Protein AF-A0A7S0EWG6-F1 (afdb_monomer_lite)

InterPro domains:
  IPR001623 DnaJ domain [PF00226] (14-75)
  IPR001623 DnaJ domain [PR00625] (34-49)
  IPR001623 DnaJ domain [PR00625] (50-70)
  IPR001623 DnaJ domain [PS50076] (13-78)
  IPR001623 DnaJ domain [SM00271] (12-70)
  IPR001623 DnaJ domain [cd06257] (13-67)
  IPR036869 Chaperone J-domain superfamily [G3DSA:1.10.287.110] (3-91)
  IPR036869 Chaperone J-domain superfamily [SSF46565] (8-81)
  IPR051100 DnaJ subfamily B/C chaperone co-factors [PTHR43908] (5-260)

Organism: NCBI:txid33657

Structure (mmCIF, N/CA/C/O backbone):
data_AF-A0A7S0EWG6-F1
#
_entry.id   AF-A0A7S0EWG6-F1
#
loop_
_atom_site.group_PDB
_atom_site.id
_atom_site.type_symbol
_atom_site.label_atom_id
_atom_site.label_alt_id
_atom_site.label_comp_id
_atom_site.label_asym_id
_atom_site.label_entity_id
_atom_site.label_seq_id
_atom_site.pdbx_PDB_ins_code
_atom_site.Cartn_x
_atom_site.Cartn_y
_atom_site.Cartn_z
_atom_site.occupancy
_atom_site.B_iso_or_equiv
_atom_site.auth_seq_id
_atom_site.auth_comp_id
_atom_site.auth_asym_id
_atom_site.auth_atom_id
_atom_site.pdbx_PDB_model_num
ATOM 1 N N . MET A 1 1 ? -27.414 -14.381 14.877 1.00 55.50 1 MET A N 1
ATOM 2 C CA . MET A 1 1 ? -26.584 -14.393 13.639 1.00 55.50 1 MET A CA 1
ATOM 3 C C . MET A 1 1 ? -27.269 -13.602 12.529 1.00 55.50 1 MET A C 1
ATOM 5 O O . MET A 1 1 ? -26.661 -12.651 12.055 1.00 55.50 1 MET A O 1
ATOM 9 N N . GLY A 1 2 ? -28.538 -13.881 12.191 1.00 65.06 2 GLY A N 1
ATOM 10 C CA . GLY A 1 2 ? -29.316 -13.073 11.227 1.00 65.06 2 GLY A CA 1
ATOM 11 C C . GLY A 1 2 ? -29.453 -11.571 11.558 1.00 65.06 2 GLY A C 1
ATOM 12 O O . GLY A 1 2 ? -29.790 -10.763 10.696 1.00 65.06 2 GLY A O 1
ATOM 13 N N . ASP A 1 3 ? -29.135 -11.149 12.781 1.00 77.69 3 ASP A N 1
ATOM 14 C CA . ASP A 1 3 ? -29.100 -9.739 13.206 1.00 77.69 3 ASP A CA 1
ATOM 15 C C . ASP A 1 3 ? -28.059 -8.918 12.426 1.00 77.69 3 ASP A C 1
ATOM 17 O O . ASP A 1 3 ? -28.269 -7.741 12.127 1.00 77.69 3 ASP A O 1
ATOM 21 N N . GLU A 1 4 ? -26.947 -9.549 12.035 1.00 81.19 4 GLU A N 1
ATOM 22 C CA . GLU A 1 4 ? -25.878 -8.897 11.276 1.00 81.19 4 GLU A CA 1
ATOM 23 C C . GLU A 1 4 ? -26.255 -8.743 9.789 1.00 81.19 4 GLU A C 1
ATOM 25 O O . GLU A 1 4 ? -25.968 -7.705 9.190 1.00 81.19 4 GLU A O 1
ATOM 30 N N . VAL A 1 5 ? -27.015 -9.701 9.232 1.00 83.44 5 VAL A N 1
ATOM 31 C CA . VAL A 1 5 ? -27.664 -9.595 7.907 1.00 83.44 5 VAL A CA 1
ATOM 32 C C . VAL A 1 5 ? -28.599 -8.380 7.883 1.00 83.44 5 VAL A C 1
ATOM 34 O O . VAL A 1 5 ? -28.475 -7.512 7.015 1.00 83.44 5 VAL A O 1
ATOM 37 N N . LYS A 1 6 ? -29.479 -8.259 8.888 1.00 84.75 6 LYS A N 1
ATOM 38 C CA . LYS A 1 6 ? -30.420 -7.134 9.030 1.00 84.75 6 LYS A CA 1
ATOM 39 C C . LYS A 1 6 ? -29.698 -5.791 9.165 1.00 84.75 6 LYS A C 1
ATOM 41 O O . LYS A 1 6 ? -30.075 -4.833 8.485 1.00 84.75 6 LYS A O 1
ATOM 46 N N . ARG A 1 7 ? -28.622 -5.714 9.964 1.00 87.12 7 ARG A N 1
ATOM 47 C CA . ARG A 1 7 ? -27.792 -4.497 10.086 1.00 87.12 7 ARG A CA 1
ATOM 48 C C . ARG A 1 7 ? -27.245 -4.060 8.726 1.00 87.12 7 ARG A C 1
ATOM 50 O O . ARG A 1 7 ? -27.435 -2.910 8.337 1.00 87.12 7 ARG A O 1
ATOM 57 N N . VAL A 1 8 ? -26.637 -4.973 7.971 1.00 87.06 8 VAL A N 1
ATOM 58 C CA . VAL A 1 8 ? -26.083 -4.682 6.637 1.00 87.06 8 VAL A CA 1
ATOM 59 C C . VAL A 1 8 ? -27.166 -4.278 5.629 1.00 87.06 8 VAL A C 1
ATOM 61 O O . VAL A 1 8 ? -26.953 -3.355 4.835 1.00 87.06 8 VAL A O 1
ATOM 64 N N . MET A 1 9 ? -28.347 -4.900 5.668 1.00 85.31 9 MET A N 1
ATOM 65 C CA . MET A 1 9 ? -29.469 -4.508 4.807 1.00 85.31 9 MET A CA 1
ATOM 66 C C . MET A 1 9 ? -29.981 -3.098 5.141 1.00 85.31 9 MET A C 1
ATOM 68 O O . MET A 1 9 ? -30.107 -2.283 4.226 1.00 85.31 9 MET A O 1
ATOM 72 N N . SER A 1 10 ? -30.144 -2.773 6.429 1.00 86.62 10 SER A N 1
ATOM 73 C CA . SER A 1 10 ? -30.585 -1.452 6.918 1.00 86.62 10 SER A CA 1
ATOM 74 C C . SER A 1 10 ? -29.570 -0.308 6.744 1.00 86.62 10 SER A C 1
ATOM 76 O O . SER A 1 10 ? -29.961 0.858 6.756 1.00 86.62 10 SER A O 1
ATOM 78 N N . ALA A 1 11 ? -28.280 -0.612 6.557 1.00 85.81 11 ALA A N 1
ATOM 79 C CA . ALA A 1 11 ? -27.218 0.389 6.434 1.00 85.81 11 ALA A CA 1
ATOM 80 C C . ALA A 1 11 ? -27.437 1.349 5.245 1.00 85.81 11 ALA A C 1
ATOM 82 O O . ALA A 1 11 ? -27.603 0.906 4.100 1.00 85.81 11 ALA A O 1
ATOM 83 N N . ALA A 1 12 ? -27.405 2.658 5.519 1.00 83.19 12 ALA A N 1
ATOM 84 C CA . ALA A 1 12 ? -27.692 3.716 4.548 1.00 83.19 12 ALA A CA 1
ATOM 85 C C . ALA A 1 12 ? -26.490 4.067 3.655 1.00 83.19 12 ALA A C 1
ATOM 87 O O . ALA A 1 12 ? -26.676 4.420 2.489 1.00 83.19 12 ALA A O 1
ATOM 88 N N . THR A 1 13 ? -25.264 3.955 4.176 1.00 87.88 13 THR A N 1
ATOM 89 C CA . THR A 1 13 ? -24.022 4.168 3.421 1.00 87.88 13 THR A CA 1
ATOM 90 C C . THR A 1 13 ? -23.117 2.935 3.443 1.00 87.88 13 THR A C 1
ATOM 92 O O . THR A 1 13 ? -23.222 2.069 4.311 1.00 87.88 13 THR A O 1
ATOM 95 N N . PHE A 1 14 ? -22.178 2.865 2.497 1.00 88.88 14 PHE A N 1
ATOM 96 C CA . PHE A 1 14 ? -21.140 1.831 2.468 1.00 88.88 14 PHE A CA 1
ATOM 97 C C . PHE A 1 14 ? -20.183 1.918 3.665 1.00 88.88 14 PHE A C 1
ATOM 99 O O . PHE A 1 14 ? -19.599 0.908 4.041 1.00 88.88 14 PHE A O 1
ATOM 106 N N . TYR A 1 15 ? -20.059 3.088 4.299 1.00 88.00 15 TYR A N 1
ATOM 107 C CA . TYR A 1 15 ? -19.290 3.256 5.532 1.00 88.00 15 TYR A CA 1
ATOM 108 C C . TYR A 1 15 ? -20.004 2.610 6.733 1.00 88.00 15 TYR A C 1
ATOM 110 O O . TYR A 1 15 ? -19.367 1.886 7.499 1.00 88.00 15 TYR A O 1
ATOM 118 N N . ASP A 1 16 ? -21.332 2.764 6.833 1.00 87.88 16 ASP A N 1
ATOM 119 C CA . ASP A 1 16 ? -22.143 2.179 7.916 1.00 87.88 16 ASP A CA 1
ATOM 120 C C . ASP A 1 16 ? -22.134 0.640 7.901 1.00 87.88 16 ASP A C 1
ATOM 122 O O . ASP A 1 16 ? -22.174 0.011 8.957 1.00 87.88 16 ASP A O 1
ATOM 126 N N . ILE A 1 17 ? -22.038 0.018 6.715 1.00 89.25 17 ILE A N 1
ATOM 127 C CA . ILE A 1 17 ? -21.925 -1.447 6.559 1.00 89.25 17 ILE A CA 1
ATOM 128 C C . ILE A 1 17 ? -20.721 -1.993 7.342 1.00 89.25 17 ILE A C 1
ATOM 130 O O . ILE A 1 17 ? -20.845 -2.996 8.049 1.00 89.25 17 ILE A O 1
ATOM 134 N N . PHE A 1 18 ? -19.578 -1.307 7.242 1.00 88.00 18 PHE A N 1
ATOM 135 C CA . PHE A 1 18 ? -18.333 -1.648 7.936 1.00 88.00 18 PHE A CA 1
ATOM 136 C C . PHE A 1 18 ? -18.220 -1.010 9.334 1.00 88.00 18 PHE A C 1
ATOM 138 O O . PHE A 1 18 ? -17.193 -1.162 9.987 1.00 88.00 18 PHE A O 1
ATOM 145 N N . GLY A 1 19 ? -19.245 -0.286 9.804 1.00 84.44 19 GLY A N 1
ATOM 146 C CA . GLY A 1 19 ? -19.227 0.413 11.095 1.00 84.44 19 GLY A CA 1
ATOM 147 C C . GLY A 1 19 ? -18.264 1.608 11.162 1.00 84.44 19 GLY A C 1
ATOM 148 O O . GLY A 1 19 ? -17.878 2.024 12.254 1.00 84.44 19 GLY A O 1
ATOM 149 N N . LEU A 1 20 ? -17.855 2.157 10.015 1.00 85.44 20 LEU A N 1
ATOM 150 C CA . LEU A 1 20 ? -16.870 3.235 9.926 1.00 85.44 20 LEU A CA 1
ATOM 151 C C . LEU A 1 20 ? -17.536 4.612 9.880 1.00 85.44 20 LEU A C 1
ATOM 153 O O . LEU A 1 20 ? -18.558 4.810 9.227 1.00 85.44 20 LEU A O 1
ATOM 157 N N . LYS A 1 21 ? -16.914 5.603 10.526 1.00 80.56 21 LYS A N 1
ATOM 158 C CA . LYS A 1 21 ? -17.363 7.000 10.453 1.00 80.56 21 LYS A CA 1
ATOM 159 C C . LYS A 1 21 ? -16.921 7.637 9.138 1.00 80.56 21 LYS A C 1
ATOM 161 O O . LYS A 1 21 ? -15.775 7.480 8.716 1.00 80.56 21 LYS A O 1
ATOM 166 N N . PHE A 1 22 ? -17.802 8.432 8.532 1.00 72.94 22 PHE A N 1
ATOM 167 C CA . PHE A 1 22 ? -17.475 9.219 7.343 1.00 72.94 22 PHE A CA 1
ATOM 168 C C . PHE A 1 22 ? -16.246 10.112 7.605 1.00 72.94 22 PHE A C 1
ATOM 170 O O . PHE A 1 22 ? -16.224 10.891 8.557 1.00 72.94 22 PHE A O 1
ATOM 177 N N . GLY A 1 23 ? -15.206 9.966 6.779 1.00 68.81 23 GLY A N 1
ATOM 178 C CA . GLY A 1 23 ? -13.909 10.637 6.944 1.00 68.81 23 GLY A CA 1
ATOM 179 C C . GLY A 1 23 ? -12.827 9.818 7.668 1.00 68.81 23 GLY A C 1
ATOM 180 O O . GLY A 1 23 ? -11.649 10.068 7.434 1.00 68.81 23 GLY A O 1
ATOM 181 N N . GLN A 1 24 ? -13.183 8.797 8.456 1.00 71.00 24 GLN A N 1
ATOM 182 C CA . GLN A 1 24 ? -12.235 7.841 9.056 1.00 71.00 24 GLN A CA 1
ATOM 183 C C . GLN A 1 24 ? -12.055 6.610 8.153 1.00 71.00 24 GLN A C 1
ATOM 185 O O . GLN A 1 24 ? -12.317 5.477 8.549 1.00 71.00 24 GLN A O 1
ATOM 190 N N . PHE A 1 25 ? -11.641 6.844 6.906 1.00 79.12 25 PHE A N 1
ATOM 191 C CA . PHE A 1 25 ? -11.322 5.767 5.971 1.00 79.12 25 PHE A CA 1
ATOM 192 C C . PHE A 1 25 ? -9.859 5.337 6.108 1.00 79.12 25 PHE A C 1
ATOM 194 O O . PHE A 1 25 ? -8.954 6.143 5.891 1.00 79.12 25 PHE A O 1
ATOM 201 N N . ASP A 1 26 ? -9.654 4.045 6.349 1.00 82.94 26 ASP A N 1
ATOM 202 C CA . ASP A 1 26 ? -8.396 3.339 6.122 1.00 82.94 26 ASP A CA 1
ATOM 203 C C . ASP A 1 26 ? -8.709 2.055 5.337 1.00 82.94 26 ASP A C 1
ATOM 205 O O . ASP A 1 26 ? -9.571 1.260 5.726 1.00 82.94 26 ASP A O 1
ATOM 209 N N . GLU A 1 27 ? -8.021 1.862 4.214 1.00 83.81 27 GLU A N 1
ATOM 210 C CA . GLU A 1 27 ? -8.192 0.711 3.328 1.00 83.81 27 GLU A CA 1
ATOM 211 C C . GLU A 1 27 ? -7.871 -0.613 4.042 1.00 83.81 27 GLU A C 1
ATOM 213 O O . GLU A 1 27 ? -8.523 -1.630 3.796 1.00 83.81 27 GLU A O 1
ATOM 218 N N . ILE A 1 28 ? -6.905 -0.600 4.968 1.00 84.44 28 ILE A N 1
ATOM 219 C CA . ILE A 1 28 ? -6.505 -1.776 5.749 1.00 84.44 28 ILE A CA 1
ATOM 220 C C . ILE A 1 28 ? -7.649 -2.198 6.678 1.00 84.44 28 ILE A C 1
ATOM 222 O O . ILE A 1 28 ? -7.978 -3.384 6.760 1.00 84.44 28 ILE A O 1
ATOM 226 N N . ILE A 1 29 ? -8.303 -1.228 7.327 1.00 86.06 29 ILE A N 1
ATOM 227 C CA . ILE A 1 29 ? -9.434 -1.476 8.229 1.00 86.06 29 ILE A CA 1
ATOM 228 C C . ILE A 1 29 ? -10.643 -1.988 7.436 1.00 86.06 29 ILE A C 1
ATOM 230 O O . ILE A 1 29 ? -11.220 -3.008 7.810 1.00 86.06 29 ILE A O 1
ATOM 234 N N . VAL A 1 30 ? -10.976 -1.364 6.298 1.00 88.12 30 VAL A N 1
ATOM 235 C CA . VAL A 1 30 ? -12.072 -1.822 5.419 1.00 88.12 30 VAL A CA 1
ATOM 236 C C . VAL A 1 30 ? -11.850 -3.266 4.956 1.00 88.12 30 VAL A C 1
ATOM 238 O O . VAL A 1 30 ? -12.774 -4.077 5.012 1.00 88.12 30 VAL A O 1
ATOM 241 N N . ARG A 1 31 ? -10.623 -3.633 4.562 1.00 87.94 31 ARG A N 1
ATOM 242 C CA . ARG A 1 31 ? -10.280 -5.018 4.193 1.00 87.94 31 ARG A CA 1
ATOM 243 C C . ARG A 1 31 ? -10.372 -5.983 5.385 1.00 87.94 31 ARG A C 1
ATOM 245 O O . ARG A 1 31 ? -10.851 -7.104 5.206 1.00 87.94 31 ARG A O 1
ATOM 252 N N . LYS A 1 32 ? -9.954 -5.578 6.595 1.00 88.56 32 LYS A N 1
ATOM 253 C CA . LYS A 1 32 ? -10.060 -6.409 7.814 1.00 88.56 32 LYS A CA 1
ATOM 254 C C . LYS A 1 32 ? -11.526 -6.663 8.195 1.00 88.56 32 LYS A C 1
ATOM 256 O O . LYS A 1 32 ? -11.890 -7.817 8.417 1.00 88.56 32 LYS A O 1
ATOM 261 N N . GLU A 1 33 ? -12.375 -5.636 8.182 1.00 89.06 33 GLU A N 1
ATOM 262 C CA . GLU A 1 33 ? -13.809 -5.780 8.480 1.00 89.06 33 GLU A CA 1
ATOM 263 C C . GLU A 1 33 ? -14.576 -6.525 7.381 1.00 89.06 33 GLU A C 1
ATOM 265 O O . GLU A 1 33 ? -15.432 -7.355 7.692 1.00 89.06 33 GLU A O 1
ATOM 270 N N . TYR A 1 34 ? -14.220 -6.341 6.104 1.00 90.44 34 TYR A N 1
ATOM 271 C CA . TYR A 1 34 ? -14.769 -7.156 5.018 1.00 90.44 34 TYR A CA 1
ATOM 272 C C . TYR A 1 34 ? -14.524 -8.652 5.239 1.00 90.44 34 TYR A C 1
ATOM 274 O O . TYR A 1 34 ? -15.459 -9.435 5.108 1.00 90.44 34 TYR A O 1
ATOM 282 N N . ARG A 1 35 ? -13.304 -9.064 5.621 1.00 89.12 35 ARG A N 1
ATOM 283 C CA . ARG A 1 35 ? -12.997 -10.484 5.886 1.00 89.12 35 ARG A CA 1
ATOM 284 C C . ARG A 1 35 ? -13.874 -11.058 7.006 1.00 89.12 35 ARG A C 1
ATOM 286 O O . ARG A 1 35 ? -14.446 -12.133 6.835 1.00 89.12 35 ARG A O 1
ATOM 293 N N . LYS A 1 36 ? -14.059 -10.315 8.104 1.00 89.12 36 LYS A N 1
ATOM 294 C CA . LYS A 1 36 ? -14.955 -10.705 9.208 1.00 89.12 36 LYS A CA 1
ATOM 295 C C . LYS A 1 36 ? -16.409 -10.847 8.743 1.00 89.12 36 LYS A C 1
ATOM 297 O O . LYS A 1 36 ? -17.038 -11.869 9.012 1.00 89.12 36 LYS A O 1
ATOM 302 N N . LEU A 1 37 ? -16.937 -9.852 8.028 1.00 88.62 37 LEU A N 1
ATOM 303 C CA . LEU A 1 37 ? -18.316 -9.867 7.525 1.00 88.62 37 LEU A CA 1
ATOM 304 C C . LEU A 1 37 ? -18.539 -10.957 6.470 1.00 88.62 37 LEU A C 1
ATOM 306 O O . LEU A 1 37 ? -19.573 -11.612 6.501 1.00 88.62 37 LEU A O 1
ATOM 310 N N . ALA A 1 38 ? -17.575 -11.207 5.583 1.00 88.19 38 ALA A N 1
ATOM 311 C CA . ALA A 1 38 ? -17.666 -12.242 4.554 1.00 88.19 38 ALA A CA 1
ATOM 312 C C . ALA A 1 38 ? -17.781 -13.652 5.156 1.00 88.19 38 ALA A C 1
ATOM 314 O O . ALA A 1 38 ? -18.599 -14.441 4.693 1.00 88.19 38 ALA A O 1
ATOM 315 N N . ILE A 1 39 ? -17.026 -13.951 6.222 1.00 87.44 39 ILE A N 1
ATOM 316 C CA . ILE A 1 39 ? -17.135 -15.224 6.956 1.00 87.44 39 ILE A CA 1
ATOM 317 C C . ILE A 1 39 ? -18.502 -15.336 7.649 1.00 87.44 39 ILE A C 1
ATOM 319 O O . ILE A 1 39 ? -19.125 -16.397 7.615 1.00 87.44 39 ILE A O 1
ATOM 323 N N . ARG A 1 40 ? -18.983 -14.243 8.259 1.00 84.69 40 ARG A N 1
ATOM 324 C CA . ARG A 1 40 ? -20.261 -14.212 8.993 1.00 84.69 40 ARG A CA 1
ATOM 325 C C . ARG A 1 40 ? -21.501 -14.211 8.105 1.00 84.69 40 ARG A C 1
ATOM 327 O O . ARG A 1 40 ? -22.528 -14.692 8.555 1.00 84.69 40 ARG A O 1
ATOM 334 N N . LEU A 1 41 ? -21.419 -13.694 6.880 1.00 86.69 41 LEU A N 1
ATOM 335 C CA . LEU A 1 41 ? -22.529 -13.585 5.921 1.00 86.69 41 LEU A CA 1
ATOM 336 C C . LEU A 1 41 ? -22.440 -14.623 4.790 1.00 86.69 41 LEU A C 1
ATOM 338 O O . LEU A 1 41 ? -23.174 -14.526 3.809 1.00 86.69 41 LEU A O 1
ATOM 342 N N . HIS A 1 42 ? -21.535 -15.599 4.899 1.00 84.06 42 HIS A N 1
ATOM 343 C CA . HIS A 1 42 ? -21.341 -16.606 3.862 1.00 84.06 42 HIS A CA 1
ATOM 344 C C . HIS A 1 42 ? -22.637 -17.419 3.644 1.00 84.06 42 HIS A C 1
ATOM 346 O O . HIS A 1 42 ? -23.199 -17.908 4.633 1.00 84.06 42 HIS A O 1
ATOM 352 N N . PRO A 1 43 ? -23.108 -17.603 2.393 1.00 83.38 43 PRO A N 1
ATOM 353 C CA . PRO A 1 43 ? -24.401 -18.240 2.109 1.00 83.38 43 PRO A CA 1
ATOM 354 C C . PRO A 1 43 ? -24.449 -19.731 2.478 1.00 83.38 43 PRO A C 1
ATOM 356 O O . PRO A 1 43 ? -25.523 -20.266 2.706 1.00 83.38 43 PRO A O 1
ATOM 359 N N . ASP A 1 44 ? -23.294 -20.391 2.594 1.00 83.50 44 ASP A N 1
ATOM 360 C CA . ASP A 1 44 ? -23.178 -21.779 3.078 1.00 83.50 44 ASP A CA 1
ATOM 361 C C . ASP A 1 44 ? -23.436 -21.911 4.595 1.00 83.50 44 ASP A C 1
ATOM 363 O O . ASP A 1 44 ? -23.883 -22.946 5.076 1.00 83.50 44 ASP A O 1
ATOM 367 N N . LYS A 1 45 ? -23.158 -20.849 5.368 1.00 79.12 45 LYS A N 1
ATOM 368 C CA . LYS A 1 45 ? -23.248 -20.857 6.841 1.00 79.12 45 LYS A CA 1
ATOM 369 C C . LYS A 1 45 ? -24.504 -20.177 7.388 1.00 79.12 45 LYS A C 1
ATOM 371 O O . LYS A 1 45 ? -24.771 -20.282 8.581 1.00 79.12 45 LYS A O 1
ATOM 376 N N . ASN A 1 46 ? -25.261 -19.478 6.541 1.00 78.38 46 ASN A N 1
ATOM 377 C CA . ASN A 1 46 ? -26.475 -18.764 6.928 1.00 78.38 46 ASN A CA 1
ATOM 378 C C . ASN A 1 46 ? -27.641 -19.188 6.041 1.00 78.38 46 ASN A C 1
ATOM 380 O O . ASN A 1 46 ? -27.680 -18.845 4.864 1.00 78.38 46 ASN A O 1
ATOM 384 N N . SER A 1 47 ? -28.639 -19.833 6.638 1.00 75.75 47 SER A N 1
ATOM 385 C CA . SER A 1 47 ? -29.878 -20.230 5.957 1.00 75.75 47 SER A CA 1
ATOM 386 C C . SER A 1 47 ? -30.852 -19.065 5.695 1.00 75.75 47 SER A C 1
ATOM 388 O O . SER A 1 47 ? -31.968 -19.295 5.235 1.00 75.75 47 SER A O 1
ATOM 390 N N . ASP A 1 48 ? -30.466 -17.822 6.007 1.00 79.38 48 ASP A N 1
ATOM 391 C CA . ASP A 1 48 ? -31.283 -16.626 5.777 1.00 79.38 48 ASP A CA 1
ATOM 392 C C . ASP A 1 48 ? -31.324 -16.269 4.274 1.00 79.38 48 ASP A C 1
ATOM 394 O O . ASP A 1 48 ? -30.273 -16.020 3.676 1.00 79.38 48 ASP A O 1
ATOM 398 N N . PRO A 1 49 ? -32.510 -16.119 3.648 1.00 79.94 49 PRO A N 1
ATOM 399 C CA . PRO A 1 49 ? -32.627 -15.795 2.220 1.00 79.94 49 PRO A CA 1
ATOM 400 C C . PRO A 1 49 ? -32.107 -14.389 1.864 1.00 79.94 49 PRO A C 1
ATOM 402 O O . PRO A 1 49 ? -31.899 -14.072 0.691 1.00 79.94 49 PRO A O 1
ATOM 405 N N . GLU A 1 50 ? -31.884 -13.531 2.863 1.00 83.19 50 GLU A N 1
ATOM 406 C CA . GLU A 1 50 ? -31.265 -12.214 2.691 1.00 83.19 50 GLU A CA 1
ATOM 407 C C . GLU A 1 50 ? -29.733 -12.235 2.806 1.00 83.19 50 GLU A C 1
ATOM 409 O O . GLU A 1 50 ? -29.096 -11.267 2.388 1.00 83.19 50 GLU A O 1
ATOM 414 N N . ALA A 1 51 ? -29.115 -13.326 3.284 1.00 85.00 51 ALA A N 1
ATOM 415 C CA . ALA A 1 51 ? -27.659 -13.420 3.433 1.00 85.00 51 ALA A CA 1
ATOM 416 C C . ALA A 1 51 ? -26.934 -13.202 2.092 1.00 85.00 51 ALA A C 1
ATOM 418 O O . ALA A 1 51 ? -25.987 -12.421 2.021 1.00 85.00 51 ALA A O 1
ATOM 419 N N . THR A 1 52 ? -27.449 -13.777 1.000 1.00 86.19 52 THR A N 1
ATOM 420 C CA . THR A 1 52 ? -26.928 -13.571 -0.364 1.00 86.19 52 THR A CA 1
ATOM 421 C C . TH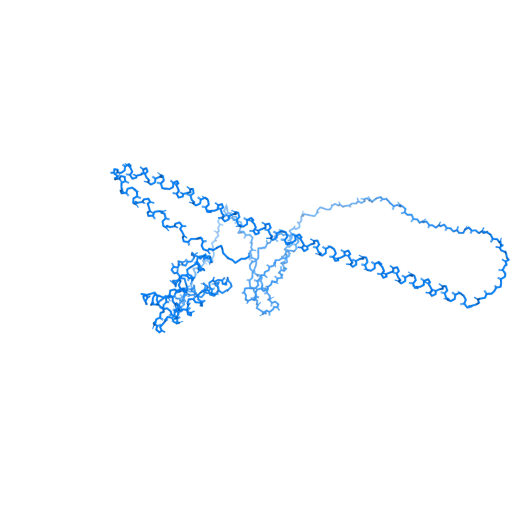R A 1 52 ? -26.970 -12.099 -0.794 1.00 86.19 52 THR A C 1
ATOM 423 O O . THR A 1 52 ? -26.009 -11.598 -1.378 1.00 86.19 52 THR A O 1
ATOM 426 N N . LYS A 1 53 ? -28.055 -11.376 -0.475 1.00 87.69 53 LYS A N 1
ATOM 427 C CA . LYS A 1 53 ? -28.206 -9.944 -0.800 1.00 87.69 53 LYS A CA 1
ATOM 428 C C . LYS A 1 53 ? -27.286 -9.076 0.060 1.00 87.69 53 LYS A C 1
ATOM 430 O O . LYS A 1 53 ? -26.673 -8.137 -0.445 1.00 87.69 53 LYS A O 1
ATOM 435 N N . ALA A 1 54 ? -27.156 -9.401 1.346 1.00 88.69 54 ALA A N 1
ATOM 436 C CA . ALA A 1 54 ? -26.225 -8.734 2.250 1.00 88.69 54 ALA A CA 1
ATOM 437 C C . ALA A 1 54 ? -24.771 -8.927 1.799 1.00 88.69 54 ALA A C 1
ATOM 439 O O . ALA A 1 54 ? -24.031 -7.950 1.712 1.00 88.69 54 ALA A O 1
ATOM 440 N N . PHE A 1 55 ? -24.384 -10.150 1.426 1.00 89.88 55 PHE A N 1
ATOM 441 C CA . PHE A 1 55 ? -23.053 -10.460 0.905 1.00 89.88 55 PHE A CA 1
ATOM 442 C C . PHE A 1 55 ? -22.735 -9.680 -0.382 1.00 89.88 55 PHE A C 1
ATOM 444 O O . PHE A 1 55 ? -21.668 -9.074 -0.481 1.00 89.88 55 PHE A O 1
ATOM 451 N N . GLN A 1 56 ? -23.681 -9.601 -1.328 1.00 89.81 56 GLN A N 1
ATOM 452 C CA . GLN A 1 56 ? -23.546 -8.768 -2.533 1.00 89.81 56 GLN A CA 1
ATOM 453 C C . GLN A 1 56 ? -23.327 -7.285 -2.181 1.00 89.81 56 GLN A C 1
ATOM 455 O O . GLN A 1 56 ? -22.347 -6.691 -2.632 1.00 89.81 56 GLN A O 1
ATOM 460 N N . LYS A 1 57 ? -24.160 -6.711 -1.299 1.00 90.50 57 LYS A N 1
ATOM 461 C CA . LYS A 1 57 ? -24.045 -5.308 -0.851 1.00 90.50 57 LYS A CA 1
ATOM 462 C C . LYS A 1 57 ? -22.703 -5.020 -0.152 1.00 90.50 57 LYS A C 1
ATOM 464 O O . LYS A 1 57 ? -22.134 -3.946 -0.334 1.00 90.50 57 LYS A O 1
ATOM 469 N N . VAL A 1 58 ? -22.165 -5.975 0.614 1.00 91.88 58 VAL A N 1
ATOM 470 C CA . VAL A 1 58 ? -20.833 -5.883 1.251 1.00 91.88 58 VAL A CA 1
ATOM 471 C C . VAL A 1 58 ? -19.705 -5.940 0.211 1.00 91.88 58 VAL A C 1
ATOM 473 O O . VAL A 1 58 ? -18.736 -5.186 0.319 1.00 91.88 58 VAL A O 1
ATOM 476 N N . GLY A 1 59 ? -19.838 -6.773 -0.826 1.00 90.88 59 GLY A N 1
ATOM 477 C CA . GLY A 1 59 ? -18.900 -6.835 -1.953 1.00 90.88 59 GLY A CA 1
ATOM 478 C C . GLY A 1 59 ? -18.857 -5.544 -2.779 1.00 90.88 59 GLY A C 1
ATOM 479 O O . GLY A 1 59 ? -17.775 -5.029 -3.065 1.00 90.88 59 GLY A O 1
ATOM 480 N N . GLU A 1 60 ? -20.018 -4.972 -3.106 1.00 90.50 60 GLU A N 1
ATOM 481 C CA . GLU A 1 60 ? -20.134 -3.678 -3.800 1.00 90.50 60 GLU A CA 1
ATOM 482 C C . GLU A 1 60 ? -19.526 -2.528 -2.985 1.00 90.50 60 GLU A C 1
ATOM 484 O O . GLU A 1 60 ? -18.793 -1.688 -3.524 1.00 90.50 60 GLU A O 1
ATOM 489 N N . ALA A 1 61 ? -19.777 -2.522 -1.671 1.00 91.25 61 ALA A N 1
ATOM 490 C CA . ALA A 1 61 ? -19.199 -1.562 -0.741 1.00 91.25 61 ALA A CA 1
ATOM 491 C C . ALA A 1 61 ? -17.664 -1.657 -0.723 1.00 91.25 61 ALA A C 1
ATOM 493 O O . ALA A 1 61 ? -16.991 -0.639 -0.895 1.00 91.25 61 ALA A O 1
ATOM 494 N N . LEU A 1 62 ? -17.095 -2.867 -0.613 1.00 92.25 62 LEU A N 1
ATOM 495 C CA . LEU A 1 62 ? -15.644 -3.072 -0.699 1.00 92.25 62 LEU A CA 1
ATOM 496 C C . LEU A 1 62 ? -15.089 -2.566 -2.037 1.00 92.25 62 LEU A C 1
ATOM 498 O O . LEU A 1 62 ? -14.107 -1.820 -2.050 1.00 92.25 62 LEU A O 1
ATOM 502 N N . GLN A 1 63 ? -15.701 -2.949 -3.161 1.00 90.69 63 GLN A N 1
ATOM 503 C CA . GLN A 1 63 ? -15.200 -2.598 -4.493 1.00 90.69 63 GLN A CA 1
ATOM 504 C C . GLN A 1 63 ? -15.240 -1.082 -4.749 1.00 90.69 63 GLN A C 1
ATOM 506 O O . GLN A 1 63 ? -14.393 -0.555 -5.471 1.00 90.69 63 GLN A O 1
ATOM 511 N N . THR A 1 64 ? -16.214 -0.383 -4.163 1.00 90.00 64 THR A N 1
ATOM 512 C CA . THR A 1 64 ? -16.356 1.076 -4.264 1.00 90.00 64 THR A CA 1
ATOM 513 C C . THR A 1 64 ? -15.377 1.812 -3.356 1.00 90.00 64 THR A C 1
ATOM 515 O O . THR A 1 64 ? -14.810 2.818 -3.772 1.00 90.00 64 THR A O 1
ATOM 518 N N . LEU A 1 65 ? -15.162 1.317 -2.134 1.00 88.00 65 LEU A N 1
ATOM 519 C CA . LEU A 1 65 ? -14.298 1.959 -1.142 1.00 88.00 65 LEU A CA 1
ATOM 520 C C . LEU A 1 65 ? -12.799 1.685 -1.367 1.00 88.00 65 LEU A C 1
ATOM 522 O O . LEU A 1 65 ? -11.980 2.543 -1.047 1.00 88.00 65 LEU A O 1
ATOM 526 N N . THR A 1 66 ? -12.436 0.529 -1.934 1.00 88.06 66 THR A N 1
ATOM 527 C CA . THR A 1 66 ? -11.032 0.153 -2.220 1.00 88.06 66 THR A CA 1
ATOM 528 C C . THR A 1 66 ? -10.467 0.885 -3.443 1.00 88.06 66 THR A C 1
ATOM 530 O O . THR A 1 66 ? -9.278 1.183 -3.494 1.00 88.06 66 THR A O 1
ATOM 533 N N . ASP A 1 67 ? -11.297 1.192 -4.444 1.00 88.06 67 ASP A N 1
ATOM 534 C CA . ASP A 1 67 ? -10.879 1.951 -5.627 1.00 88.06 67 ASP A CA 1
ATOM 535 C C . ASP A 1 67 ? -10.958 3.463 -5.325 1.00 88.06 67 ASP A C 1
ATOM 537 O O . ASP A 1 67 ? -12.062 3.990 -5.143 1.00 88.06 67 ASP A O 1
ATOM 541 N N . PRO A 1 68 ? -9.831 4.205 -5.303 1.00 84.62 68 PRO A N 1
ATOM 542 C CA . PRO A 1 68 ? -9.843 5.623 -4.947 1.00 84.62 68 PRO A CA 1
ATOM 543 C C . PRO A 1 68 ? -10.652 6.472 -5.940 1.00 84.62 68 PRO A C 1
ATOM 545 O O . PRO A 1 68 ? -11.262 7.467 -5.550 1.00 84.62 68 PRO A O 1
ATOM 548 N N . GLY A 1 69 ? -10.714 6.078 -7.216 1.00 87.06 69 GLY A N 1
ATOM 549 C CA . GLY A 1 69 ? -11.481 6.773 -8.246 1.00 87.06 69 GLY A CA 1
ATOM 550 C C . GLY A 1 69 ? -12.989 6.528 -8.154 1.00 87.06 69 GLY A C 1
ATOM 551 O O . GLY A 1 69 ? -13.765 7.407 -8.540 1.00 87.06 69 GLY A O 1
ATOM 552 N N . LYS A 1 70 ? -13.421 5.370 -7.636 1.00 87.75 70 LYS A N 1
ATOM 553 C CA . LYS A 1 70 ? -14.833 5.102 -7.306 1.00 87.75 70 LYS A CA 1
ATOM 554 C C . LYS A 1 70 ? -15.233 5.764 -5.994 1.00 87.75 70 LYS A C 1
ATOM 556 O O . LYS A 1 70 ? -16.260 6.442 -5.964 1.00 87.75 70 LYS A O 1
ATOM 561 N N . ARG A 1 71 ? -14.398 5.656 -4.956 1.00 88.00 71 ARG A N 1
ATOM 562 C CA . ARG A 1 71 ? -14.632 6.276 -3.648 1.00 88.00 71 ARG A CA 1
ATOM 563 C C . ARG A 1 71 ? -14.865 7.782 -3.765 1.00 88.00 71 ARG A C 1
ATOM 565 O O . ARG A 1 71 ? -15.847 8.272 -3.227 1.00 88.00 71 ARG A O 1
ATOM 572 N N . ILE A 1 72 ? -14.044 8.509 -4.531 1.00 86.44 72 ILE A N 1
ATOM 573 C CA . ILE A 1 72 ? -14.234 9.959 -4.737 1.00 86.44 72 ILE A CA 1
ATOM 574 C C . ILE A 1 72 ? -15.611 10.271 -5.344 1.00 86.44 72 ILE A C 1
ATOM 576 O O . ILE A 1 72 ? -16.273 11.207 -4.902 1.00 86.44 72 ILE A O 1
ATOM 580 N N . ARG A 1 73 ? -16.082 9.484 -6.323 1.00 86.88 73 ARG A N 1
ATOM 581 C CA . ARG A 1 73 ? -17.419 9.677 -6.919 1.00 86.88 73 ARG A CA 1
ATOM 582 C C . ARG A 1 73 ? -18.529 9.391 -5.911 1.00 86.88 73 ARG A C 1
ATOM 584 O O . ARG A 1 73 ? -19.490 10.149 -5.853 1.00 86.88 73 ARG A O 1
ATOM 591 N N . TYR A 1 74 ? -18.372 8.337 -5.113 1.00 87.06 74 TYR A N 1
ATOM 592 C CA . TYR A 1 74 ? -19.315 7.962 -4.062 1.00 87.06 74 TYR A CA 1
ATOM 593 C C . TYR A 1 74 ? -19.398 9.024 -2.952 1.00 87.06 74 TYR A C 1
ATOM 595 O O . TYR A 1 74 ? -20.489 9.463 -2.597 1.00 87.06 74 TYR A O 1
ATOM 603 N N . ASP A 1 75 ? -18.255 9.529 -2.484 1.00 87.31 75 ASP A N 1
ATOM 604 C CA . ASP A 1 75 ? -18.172 10.612 -1.498 1.00 87.31 75 ASP A CA 1
ATOM 605 C C . ASP A 1 75 ? -18.775 11.922 -2.050 1.00 87.31 75 ASP A C 1
ATOM 607 O O . ASP A 1 75 ? -19.459 12.651 -1.329 1.00 87.31 75 ASP A O 1
ATOM 611 N N . MET A 1 76 ? -18.589 12.211 -3.346 1.00 85.19 76 MET A N 1
ATOM 612 C CA . MET A 1 76 ? -19.264 13.324 -4.027 1.00 85.19 76 MET A CA 1
ATOM 613 C C . MET A 1 76 ? -20.782 13.122 -4.126 1.00 85.19 76 MET A C 1
ATOM 615 O O . MET A 1 76 ? -21.521 14.088 -3.961 1.00 85.19 76 MET A O 1
ATOM 619 N N . GLU A 1 77 ? -21.257 11.905 -4.394 1.00 85.06 77 GLU A N 1
ATOM 620 C CA . GLU A 1 77 ? -22.683 11.564 -4.472 1.00 85.06 77 GLU A CA 1
ATOM 621 C C . GLU A 1 77 ? -23.378 11.706 -3.114 1.00 85.06 77 GLU A C 1
ATOM 623 O O . GLU A 1 77 ? -24.415 12.362 -3.029 1.00 85.06 77 GLU A O 1
ATOM 628 N N . LEU A 1 78 ? -22.766 11.185 -2.044 1.00 83.00 78 LEU A N 1
ATOM 629 C CA . LEU A 1 78 ? -23.236 11.342 -0.663 1.00 83.00 78 LEU A CA 1
ATOM 630 C C . LEU A 1 78 ? -23.329 12.813 -0.232 1.00 83.00 78 LEU A C 1
ATOM 632 O O . LEU A 1 78 ? -24.191 13.172 0.569 1.00 83.00 78 LEU A O 1
ATOM 636 N N . ARG A 1 79 ? -22.443 13.666 -0.759 1.00 79.19 79 ARG A N 1
ATOM 637 C CA . ARG A 1 79 ? -22.363 15.091 -0.412 1.00 79.19 79 ARG A CA 1
ATOM 638 C C . ARG A 1 79 ? -23.286 15.986 -1.250 1.00 79.19 79 ARG A C 1
ATOM 640 O O . ARG A 1 79 ? -23.449 17.156 -0.905 1.00 79.19 79 ARG A O 1
ATOM 647 N N . LYS A 1 80 ? -23.917 15.473 -2.316 1.00 77.69 80 LYS A N 1
ATOM 648 C CA . LYS A 1 80 ? -25.004 16.188 -3.009 1.00 77.69 80 LYS A CA 1
ATOM 649 C C . LYS A 1 80 ? -26.209 16.246 -2.062 1.00 77.69 80 LYS A C 1
ATOM 651 O O . LYS A 1 80 ? -26.749 15.191 -1.723 1.00 77.69 80 LYS A O 1
ATOM 656 N N . PRO A 1 81 ? -26.678 17.431 -1.635 1.00 63.81 81 PRO A N 1
ATOM 657 C CA . PRO A 1 81 ? -27.879 17.494 -0.821 1.00 63.81 81 PRO A CA 1
ATOM 658 C C . PRO A 1 81 ? -29.063 16.963 -1.637 1.00 63.81 81 PRO A C 1
ATOM 660 O O . PRO A 1 81 ? -29.310 17.412 -2.757 1.00 63.81 81 PRO A O 1
ATOM 663 N N . LYS A 1 82 ? -29.830 16.025 -1.067 1.00 59.59 82 LYS A N 1
ATOM 664 C CA . LYS A 1 82 ? -31.132 15.592 -1.607 1.00 59.59 82 LYS A CA 1
ATOM 665 C C . LYS A 1 82 ? -32.182 16.686 -1.357 1.00 59.59 82 LYS A C 1
ATOM 667 O O . LYS A 1 82 ? -33.166 16.465 -0.656 1.00 59.59 82 LYS A O 1
ATOM 672 N N . SER A 1 83 ? -31.936 17.893 -1.861 1.00 50.59 83 SER A N 1
ATOM 673 C CA . SER A 1 83 ? -32.734 19.082 -1.573 1.00 50.59 83 SER A CA 1
ATOM 674 C C . SER A 1 83 ? -33.500 19.574 -2.794 1.00 50.59 83 SER A C 1
ATOM 676 O O . SER A 1 83 ? -32.960 19.707 -3.891 1.00 50.59 83 SER A O 1
ATOM 678 N N . LYS A 1 84 ? -34.763 19.920 -2.532 1.00 53.38 84 LYS A N 1
ATOM 679 C CA . LYS A 1 84 ? -35.618 20.771 -3.366 1.00 53.38 84 LYS A CA 1
ATOM 680 C C . LYS A 1 84 ? -34.896 22.087 -3.709 1.00 53.38 84 LYS A C 1
ATOM 682 O O . LYS A 1 84 ? -33.898 22.422 -3.073 1.00 53.38 84 LYS A O 1
ATOM 687 N N . ALA A 1 85 ? -35.409 22.797 -4.716 1.00 52.19 85 ALA A N 1
ATOM 688 C CA . ALA A 1 85 ? -34.799 23.995 -5.300 1.00 52.19 85 ALA A CA 1
ATOM 689 C C . ALA A 1 85 ? -34.193 24.961 -4.256 1.00 52.19 85 ALA A C 1
ATOM 691 O O . ALA A 1 85 ? -34.809 25.174 -3.206 1.00 52.19 85 ALA A O 1
ATOM 692 N N . PRO A 1 86 ? -33.016 25.561 -4.534 1.00 60.88 86 PRO A N 1
ATOM 693 C CA . PRO A 1 86 ? -32.424 26.542 -3.634 1.00 60.88 86 PRO A CA 1
ATOM 694 C C . PRO A 1 86 ? -33.401 27.709 -3.420 1.00 60.88 86 PRO A C 1
ATOM 696 O O . PRO A 1 86 ? -34.081 28.106 -4.373 1.00 60.88 86 PRO A O 1
ATOM 699 N N . PRO A 1 87 ? -33.488 28.272 -2.200 1.00 63.41 87 PRO A N 1
ATOM 700 C CA . PRO A 1 87 ? -34.328 29.438 -1.961 1.00 63.41 87 PRO A CA 1
ATOM 701 C C . PRO A 1 87 ? -33.885 30.591 -2.878 1.00 63.41 87 PRO A C 1
ATOM 703 O O . PRO A 1 87 ? -32.681 30.770 -3.091 1.00 63.41 87 PRO A O 1
ATOM 706 N N . PRO A 1 88 ? -34.826 31.370 -3.443 1.00 64.06 88 PRO A N 1
ATOM 707 C CA . PRO A 1 88 ? -34.483 32.463 -4.339 1.00 64.06 88 PRO A CA 1
ATOM 708 C C . PRO A 1 88 ? -33.633 33.500 -3.600 1.00 64.06 88 PRO A C 1
ATOM 710 O O . PRO A 1 88 ? -34.001 33.978 -2.527 1.00 64.06 88 PRO A O 1
ATOM 713 N N . MET A 1 89 ? -32.490 33.852 -4.187 1.00 58.59 89 MET A N 1
ATOM 714 C CA . MET A 1 89 ? -31.601 34.877 -3.642 1.00 58.59 89 MET A CA 1
ATOM 715 C C . MET A 1 89 ? -32.317 36.242 -3.558 1.00 58.59 89 MET A C 1
ATOM 717 O O . MET A 1 89 ? -33.022 36.611 -4.505 1.00 58.59 89 MET A O 1
ATOM 721 N N . PRO A 1 90 ? -32.136 37.025 -2.476 1.00 59.94 90 PRO A N 1
ATOM 722 C CA . PRO A 1 90 ? -32.674 38.380 -2.404 1.00 59.94 90 PRO A CA 1
ATOM 723 C C . PRO A 1 90 ? -32.025 39.246 -3.492 1.00 59.94 90 PRO A C 1
ATOM 725 O O . PRO A 1 90 ? -30.804 39.339 -3.594 1.00 59.94 90 PRO A O 1
ATOM 728 N N . ARG A 1 91 ? -32.848 39.869 -4.342 1.00 59.94 91 ARG A N 1
ATOM 729 C CA . ARG A 1 91 ? -32.426 40.407 -5.651 1.00 59.94 91 ARG A CA 1
ATOM 730 C C . ARG A 1 91 ? -31.697 41.762 -5.606 1.00 59.94 91 ARG A C 1
ATOM 732 O O . ARG A 1 91 ? -31.606 42.424 -6.636 1.00 59.94 91 ARG A O 1
ATOM 739 N N . GLN A 1 92 ? -31.226 42.200 -4.439 1.00 57.84 92 GLN A N 1
ATOM 740 C CA . GLN A 1 92 ? -30.719 43.559 -4.234 1.00 57.84 92 GLN A CA 1
ATOM 741 C C . GLN A 1 92 ? -29.621 43.628 -3.162 1.00 57.84 92 GLN A C 1
ATOM 743 O O . GLN A 1 92 ? -29.892 43.585 -1.964 1.00 57.84 92 GLN A O 1
ATOM 748 N N . TRP A 1 93 ? -28.373 43.798 -3.607 1.00 41.94 93 TRP A N 1
ATOM 749 C CA . TRP A 1 93 ? -27.358 44.479 -2.799 1.00 41.94 93 TRP A CA 1
ATOM 750 C C . TRP A 1 93 ? -27.648 45.991 -2.821 1.00 41.94 93 TRP A C 1
ATOM 752 O O . TRP A 1 93 ? -28.076 46.493 -3.865 1.00 41.94 93 TRP A O 1
ATOM 762 N N . PRO A 1 94 ? -27.417 46.740 -1.725 1.00 49.75 94 PRO A N 1
ATOM 763 C CA . PRO A 1 94 ? -27.602 48.188 -1.731 1.00 49.75 94 PRO A CA 1
ATOM 764 C C . PRO A 1 94 ? -26.624 48.839 -2.713 1.00 49.75 94 PRO A C 1
ATOM 766 O O . PRO A 1 94 ? -25.408 48.707 -2.564 1.00 49.75 94 PRO A O 1
ATOM 769 N N . GLN A 1 95 ? -27.145 49.547 -3.714 1.00 62.84 95 GLN A N 1
ATOM 770 C CA . GLN A 1 95 ? -26.311 50.382 -4.574 1.00 62.84 95 GLN A CA 1
ATOM 771 C C . GLN A 1 95 ? -25.919 51.644 -3.799 1.00 62.84 95 GLN A C 1
ATOM 773 O O . GLN A 1 95 ? -26.775 52.295 -3.200 1.00 62.84 95 GLN A O 1
ATOM 778 N N . GLN A 1 96 ? -24.627 51.975 -3.789 1.00 57.75 96 GLN A N 1
ATOM 779 C CA . GLN A 1 96 ? -24.143 53.205 -3.160 1.00 57.75 96 GLN A CA 1
ATOM 780 C C . GLN A 1 96 ? -24.671 54.428 -3.934 1.00 57.75 96 GLN A C 1
ATOM 782 O O . GLN A 1 96 ? -24.745 54.370 -5.165 1.00 57.75 96 GLN A O 1
ATOM 787 N N . PRO A 1 97 ? -25.035 55.532 -3.257 1.00 56.19 97 PRO A N 1
ATOM 788 C CA . PRO A 1 97 ? -25.493 56.738 -3.937 1.00 56.19 97 PRO A CA 1
ATOM 789 C C . PRO A 1 97 ? -24.344 57.398 -4.723 1.00 56.19 97 PRO A C 1
ATOM 791 O O . PRO A 1 97 ? -23.205 57.419 -4.248 1.00 56.19 97 PRO A O 1
ATOM 794 N N . PRO A 1 98 ? -24.613 57.969 -5.911 1.00 51.03 98 PRO A N 1
ATOM 795 C CA . PRO A 1 98 ? -23.601 58.676 -6.681 1.00 51.03 98 PRO A CA 1
ATOM 796 C C . PRO A 1 98 ? -23.377 60.081 -6.106 1.00 51.03 98 PRO A C 1
ATOM 798 O O . PRO A 1 98 ? -24.289 60.903 -6.097 1.00 51.03 98 PRO A O 1
ATOM 801 N N . GLY A 1 99 ? -22.145 60.372 -5.679 1.00 57.19 99 GLY A N 1
ATOM 802 C CA . GLY A 1 99 ? -21.721 61.717 -5.270 1.00 57.19 99 GLY A CA 1
ATOM 803 C C . GLY A 1 99 ? -21.360 61.838 -3.790 1.00 57.19 99 GLY A C 1
ATOM 804 O O . GLY A 1 99 ? -22.153 62.304 -2.981 1.00 57.19 99 GLY A O 1
ATOM 805 N N . GLY A 1 100 ? -20.118 61.483 -3.457 1.00 40.03 100 GLY A N 1
ATOM 806 C CA . GLY A 1 100 ? -19.504 61.763 -2.160 1.00 40.03 100 GLY A CA 1
ATOM 807 C C . GLY A 1 100 ? -17.996 61.912 -2.330 1.00 40.03 100 GLY A C 1
ATOM 808 O O . GLY A 1 100 ? -17.309 60.949 -2.661 1.00 40.03 100 GLY A O 1
ATOM 809 N N . TYR A 1 101 ? -17.483 63.127 -2.150 1.00 53.47 101 TYR A N 1
ATOM 810 C CA . TYR A 1 101 ? -16.050 63.416 -2.187 1.00 53.47 101 TYR A CA 1
ATOM 811 C C . TYR A 1 101 ? -15.401 62.938 -0.879 1.00 53.47 101 TYR A C 1
ATOM 813 O O . TYR A 1 101 ? -15.833 63.308 0.212 1.00 53.47 101 TYR A O 1
ATOM 821 N N . ALA A 1 102 ? -14.359 62.112 -0.974 1.00 51.19 102 ALA A N 1
ATOM 822 C CA . ALA A 1 102 ? -13.574 61.696 0.187 1.00 51.19 102 ALA A CA 1
ATOM 823 C C . ALA A 1 102 ? -12.435 62.703 0.455 1.00 51.19 102 ALA A C 1
ATOM 825 O O . ALA A 1 102 ? -11.815 63.176 -0.502 1.00 51.19 102 ALA A O 1
ATOM 826 N N . PRO A 1 103 ? -12.129 63.042 1.723 1.00 49.22 103 PRO A N 1
ATOM 827 C CA . PRO A 1 103 ? -11.033 63.950 2.050 1.00 49.22 103 PRO A CA 1
ATOM 828 C C . PRO A 1 103 ? -9.656 63.317 1.754 1.00 49.22 103 PRO A C 1
ATOM 830 O O . PRO A 1 103 ? -9.487 62.103 1.905 1.00 49.22 103 PRO A O 1
ATOM 833 N N . PRO A 1 104 ? -8.644 64.115 1.363 1.00 50.34 104 PRO A N 1
ATOM 834 C CA . PRO A 1 104 ? -7.313 63.605 1.056 1.00 50.34 104 PRO A CA 1
ATOM 835 C C . PRO A 1 104 ? -6.568 63.231 2.345 1.00 50.34 104 PRO A C 1
ATOM 837 O O . PRO A 1 104 ? -6.372 64.072 3.218 1.00 50.34 104 PRO A O 1
ATOM 840 N N . GLY A 1 105 ? -6.121 61.977 2.461 1.00 51.69 105 GLY A N 1
ATOM 841 C CA . GLY A 1 105 ? -5.267 61.554 3.581 1.00 51.69 105 GLY A CA 1
ATOM 842 C C . GLY A 1 105 ? -5.281 60.062 3.912 1.00 51.69 105 GLY A C 1
ATOM 843 O O . GLY A 1 105 ? -4.327 59.578 4.511 1.00 51.69 105 GLY A O 1
ATOM 844 N N . PHE A 1 106 ? -6.307 59.313 3.495 1.00 51.72 106 PHE A N 1
ATOM 845 C CA . PHE A 1 106 ? -6.384 57.867 3.732 1.00 51.72 106 PHE A CA 1
ATOM 846 C C . PHE A 1 106 ? -6.467 57.100 2.409 1.00 51.72 106 PHE A C 1
ATOM 848 O O . PHE A 1 106 ? -7.539 56.703 1.957 1.00 51.72 106 PHE A O 1
ATOM 855 N N . MET A 1 107 ? -5.314 56.904 1.765 1.00 53.75 107 MET A N 1
ATOM 856 C CA . MET A 1 107 ? -5.193 55.912 0.696 1.00 53.75 107 MET A CA 1
ATOM 857 C C . MET A 1 107 ? -5.097 54.529 1.358 1.00 53.75 107 MET A C 1
ATOM 859 O O . MET A 1 107 ? -4.083 54.260 2.006 1.00 53.75 107 MET A O 1
ATOM 863 N N . PRO A 1 108 ? -6.100 53.637 1.232 1.00 57.78 108 PRO A N 1
ATOM 864 C CA . PRO A 1 108 ? -5.864 52.232 1.538 1.00 57.78 108 PRO A CA 1
ATOM 865 C C . PRO A 1 108 ? -4.761 51.704 0.602 1.00 57.78 108 PRO A C 1
ATOM 867 O O . PRO A 1 108 ? -4.625 52.209 -0.520 1.00 57.78 108 PRO A O 1
ATOM 870 N N . PRO A 1 109 ? -3.974 50.694 1.015 1.00 53.62 109 PRO A N 1
ATOM 871 C CA . PRO A 1 109 ? -3.042 50.047 0.100 1.00 53.62 109 PRO A CA 1
ATOM 872 C C . PRO A 1 109 ? -3.812 49.546 -1.134 1.00 53.62 109 PRO A C 1
ATOM 874 O O . PRO A 1 109 ? -4.963 49.112 -0.992 1.00 53.62 109 PRO A O 1
ATOM 877 N N . PRO A 1 110 ? -3.220 49.604 -2.342 1.00 54.44 110 PRO A N 1
ATOM 878 C CA . PRO A 1 110 ? -3.897 49.131 -3.542 1.00 54.44 110 PRO A CA 1
ATOM 879 C C . PRO A 1 110 ? -4.321 47.667 -3.348 1.00 54.44 110 PRO A C 1
ATOM 881 O O . PRO A 1 110 ? -3.567 46.895 -2.742 1.00 54.44 110 PRO A O 1
ATOM 884 N N . PRO A 1 111 ? -5.507 47.261 -3.842 1.00 50.69 111 PRO A N 1
ATOM 885 C CA . PRO A 1 111 ? -5.933 45.873 -3.741 1.00 50.69 111 PRO A CA 1
ATOM 886 C C . PRO A 1 111 ? -4.866 44.967 -4.377 1.00 50.69 111 PRO A C 1
ATOM 888 O O . PRO A 1 111 ? -4.315 45.328 -5.424 1.00 50.69 111 PRO A O 1
ATOM 891 N N . PRO A 1 112 ? -4.545 43.810 -3.768 1.00 51.09 112 PRO A N 1
ATOM 892 C CA . PRO A 1 112 ? -3.508 42.929 -4.288 1.00 51.09 112 PRO A CA 1
ATOM 893 C C . PRO A 1 112 ? -3.839 42.525 -5.728 1.00 51.09 112 PRO A C 1
ATOM 895 O O . PRO A 1 112 ? -4.956 42.089 -5.994 1.00 51.09 112 PRO A O 1
ATOM 898 N N . ALA A 1 113 ? -2.853 42.722 -6.614 1.00 53.03 113 ALA A N 1
ATOM 899 C CA . ALA A 1 113 ? -2.809 42.420 -8.050 1.00 53.03 113 ALA A CA 1
ATOM 900 C C . ALA A 1 113 ? -4.149 42.024 -8.696 1.00 53.03 113 ALA A C 1
ATOM 902 O O . ALA A 1 113 ? -4.624 40.901 -8.519 1.00 53.03 113 ALA A O 1
ATOM 903 N N . THR A 1 114 ? -4.708 42.921 -9.518 1.00 53.12 114 THR A N 1
ATOM 904 C CA . THR A 1 114 ? -5.951 42.688 -10.268 1.00 53.12 114 THR A CA 1
ATOM 905 C C . THR A 1 114 ? -5.908 41.342 -10.994 1.00 53.12 114 THR A C 1
ATOM 907 O O . THR A 1 114 ? -5.199 41.164 -11.985 1.00 53.12 114 THR A O 1
ATOM 910 N N . SER A 1 115 ? -6.655 40.366 -10.478 1.00 60.66 115 SER A N 1
ATOM 911 C CA . SER A 1 115 ? -6.790 39.071 -11.132 1.00 60.66 115 SER A CA 1
ATOM 912 C C . SER A 1 115 ? -7.692 39.260 -12.341 1.00 60.66 115 SER A C 1
ATOM 914 O O . SER A 1 115 ? -8.862 39.622 -12.200 1.00 60.66 115 SER A O 1
ATOM 916 N N . SER A 1 116 ? -7.126 39.092 -13.530 1.00 66.19 116 SER A N 1
ATOM 917 C CA . SER A 1 116 ? -7.848 39.291 -14.779 1.00 66.19 116 SER A CA 1
ATOM 918 C C . SER A 1 116 ? -8.524 37.982 -15.184 1.00 66.19 116 SER A C 1
ATOM 920 O O . SER A 1 116 ? -7.977 36.891 -14.992 1.00 66.19 116 SER A O 1
ATOM 922 N N . MET A 1 117 ? -9.751 38.085 -15.698 1.00 62.56 117 MET A N 1
ATOM 923 C CA . MET A 1 117 ? -10.565 36.928 -16.058 1.00 62.56 117 MET A CA 1
ATOM 924 C C . MET A 1 117 ? -10.352 36.585 -17.533 1.00 62.56 117 MET A C 1
ATOM 926 O O . MET A 1 117 ? -10.825 37.291 -18.424 1.00 62.56 117 MET A O 1
ATOM 930 N N . TYR A 1 118 ? -9.655 35.482 -17.794 1.00 72.38 118 TYR A N 1
ATOM 931 C CA . TYR A 1 118 ? -9.363 35.011 -19.146 1.00 72.38 118 TYR A CA 1
ATOM 932 C C . TYR A 1 118 ? -10.367 33.935 -19.565 1.00 72.38 118 TYR A C 1
ATOM 934 O O . TYR A 1 118 ? -10.616 32.989 -18.818 1.00 72.38 118 TYR A O 1
ATOM 942 N N . ASN A 1 119 ? -10.920 34.063 -20.775 1.00 76.62 119 ASN A N 1
ATOM 943 C CA . ASN A 1 119 ? -11.751 33.032 -21.398 1.00 76.62 119 ASN A CA 1
ATOM 944 C C . ASN A 1 119 ? -10.862 32.098 -22.227 1.00 76.62 119 ASN A C 1
ATOM 946 O O . ASN A 1 119 ? -10.283 32.513 -23.230 1.00 76.62 119 ASN A O 1
ATOM 950 N N . VAL A 1 120 ? -10.762 30.835 -21.818 1.00 77.56 120 VAL A N 1
ATOM 951 C CA . VAL A 1 120 ? -9.867 29.841 -22.422 1.00 77.56 120 VAL A CA 1
ATOM 952 C C . VAL A 1 120 ? -10.702 28.727 -23.058 1.00 77.56 120 VAL A C 1
ATOM 954 O O . VAL A 1 120 ? -11.354 27.975 -22.330 1.00 77.56 120 VAL A O 1
ATOM 957 N N . PRO A 1 121 ? -10.719 28.582 -24.395 1.00 74.50 121 PRO A N 1
ATOM 958 C CA . PRO A 1 121 ? -11.415 27.477 -25.041 1.00 74.50 121 PRO A CA 1
ATOM 959 C C . PRO A 1 121 ? -10.646 26.169 -24.821 1.00 74.50 121 PRO A C 1
ATOM 961 O O . PRO A 1 121 ? -9.475 26.048 -25.185 1.00 74.50 121 PRO A O 1
ATOM 964 N N . CYS A 1 122 ? -11.302 25.157 -24.255 1.00 75.19 122 CYS A N 1
ATOM 965 C CA . CYS A 1 122 ? -10.716 23.825 -24.167 1.00 75.19 122 CYS A CA 1
ATOM 966 C C . CYS A 1 122 ? -10.679 23.174 -25.558 1.00 75.19 122 CYS A C 1
ATOM 968 O O . CYS A 1 122 ? -11.722 22.952 -26.176 1.00 75.19 122 CYS A O 1
ATOM 970 N N . SER A 1 123 ? -9.485 22.799 -26.020 1.00 74.31 123 SER A N 1
ATOM 971 C CA . SER A 1 123 ? -9.254 22.164 -27.327 1.00 74.31 123 SER A CA 1
ATOM 972 C C . SER A 1 123 ? -9.992 20.834 -27.530 1.00 74.31 123 SER A C 1
ATOM 974 O O . SER A 1 123 ? -10.151 20.398 -28.667 1.00 74.31 123 SER A O 1
ATOM 976 N N . SER A 1 124 ? -10.450 20.190 -26.453 1.00 72.94 124 SER A N 1
ATOM 977 C CA . SER A 1 124 ? -10.989 18.823 -26.492 1.00 72.94 124 SER A CA 1
ATOM 978 C C . SER A 1 124 ? -12.495 18.736 -26.265 1.00 72.94 124 SER A C 1
ATOM 980 O O . SER A 1 124 ? -13.159 17.956 -26.937 1.00 72.94 124 SER A O 1
ATOM 982 N N . CYS A 1 125 ? -13.052 19.531 -25.345 1.00 74.38 125 CYS A N 1
ATOM 983 C CA . CYS A 1 125 ? -14.499 19.561 -25.084 1.00 74.38 125 CYS A CA 1
ATOM 984 C C . CYS A 1 125 ? -15.192 20.838 -25.586 1.00 74.38 125 CYS A C 1
ATOM 986 O O . CYS A 1 125 ? -16.396 20.978 -25.400 1.00 74.38 125 CYS A O 1
ATOM 988 N N . LYS A 1 126 ? -14.452 21.775 -26.205 1.00 76.06 126 LYS A N 1
ATOM 989 C CA . LYS A 1 126 ? -14.928 23.078 -26.719 1.00 76.06 126 LYS A CA 1
ATOM 990 C C . LYS A 1 126 ? -15.571 24.016 -25.681 1.00 76.06 126 LYS A C 1
ATOM 992 O O . LYS A 1 126 ? -15.964 25.123 -26.036 1.00 76.06 126 LYS A O 1
ATOM 997 N N . ALA A 1 127 ? -15.635 23.625 -24.408 1.00 75.31 127 ALA A N 1
ATOM 998 C CA . ALA A 1 127 ? -16.099 24.482 -23.324 1.00 75.31 127 ALA A CA 1
ATOM 999 C C . ALA A 1 127 ? -15.164 25.690 -23.139 1.00 75.31 127 ALA A C 1
ATOM 1001 O O . ALA A 1 127 ? -13.939 25.541 -23.171 1.00 75.31 127 ALA A O 1
ATOM 1002 N N . GLN A 1 128 ? -15.739 26.871 -22.910 1.00 73.62 128 GLN A N 1
ATOM 1003 C CA . GLN A 1 128 ? -14.990 28.059 -22.502 1.00 73.62 128 GLN A CA 1
ATOM 1004 C C . GLN A 1 128 ? -14.817 28.058 -20.981 1.00 73.62 128 GLN A C 1
ATOM 1006 O O . GLN A 1 128 ? -15.787 27.960 -20.234 1.00 73.62 128 GLN A O 1
ATOM 1011 N N . LEU A 1 129 ? -13.570 28.148 -20.530 1.00 75.31 129 LEU A N 1
ATOM 1012 C CA . LEU A 1 129 ? -13.198 28.211 -19.122 1.00 75.31 129 LEU A CA 1
ATOM 1013 C C . LEU A 1 129 ? -12.926 29.666 -18.745 1.00 75.31 129 LEU A C 1
ATOM 1015 O O . LEU A 1 129 ? -12.050 30.287 -19.342 1.00 75.31 129 LEU A O 1
ATOM 1019 N N . GLN A 1 130 ? -13.633 30.189 -17.745 1.00 72.44 130 GLN A N 1
ATOM 1020 C CA . GLN A 1 130 ? -13.277 31.453 -17.099 1.00 72.44 130 GLN A CA 1
ATOM 1021 C C . GLN A 1 130 ? -12.257 31.180 -16.002 1.00 72.44 130 GLN A C 1
ATOM 1023 O O . GLN A 1 130 ? -12.548 30.467 -15.041 1.00 72.44 130 GLN A O 1
ATOM 1028 N N . VAL A 1 131 ? -11.051 31.719 -16.164 1.00 72.88 131 VAL A N 1
ATOM 1029 C CA . VAL A 1 131 ? -9.949 31.521 -15.219 1.00 72.88 131 VAL A CA 1
ATOM 1030 C C . VAL A 1 131 ? -9.435 32.871 -14.743 1.00 72.88 131 VAL A C 1
ATOM 1032 O O . VAL A 1 131 ? -9.092 33.742 -15.539 1.00 72.88 131 VAL A O 1
ATOM 1035 N N . PHE A 1 132 ? -9.406 33.036 -13.425 1.00 69.25 132 PHE A N 1
ATOM 1036 C CA . PHE A 1 132 ? -8.834 34.198 -12.761 1.00 69.25 132 PHE A CA 1
ATOM 1037 C C . PHE A 1 132 ? -7.337 33.962 -12.573 1.00 69.25 132 PHE A C 1
ATOM 1039 O O . PHE A 1 132 ? -6.936 33.107 -11.780 1.00 69.25 132 PHE A O 1
ATOM 1046 N N . LEU A 1 133 ? -6.521 34.687 -13.336 1.00 67.12 133 LEU A N 1
ATOM 1047 C CA . LEU A 1 133 ? -5.064 34.625 -13.261 1.00 67.12 133 LEU A CA 1
ATOM 1048 C C . LEU A 1 133 ? -4.528 35.959 -12.720 1.00 67.12 133 LEU A C 1
ATOM 1050 O O . LEU A 1 133 ? -4.978 37.018 -13.168 1.00 67.12 133 LEU A O 1
ATOM 1054 N N . PRO A 1 134 ? -3.572 35.939 -11.771 1.00 62.91 134 PRO A N 1
ATOM 1055 C CA . PRO A 1 134 ? -2.978 37.165 -11.258 1.00 62.91 134 PRO A CA 1
ATOM 1056 C C . PRO A 1 134 ? -2.221 37.886 -12.379 1.00 62.91 134 PRO A C 1
ATOM 1058 O O . PRO A 1 134 ? -1.422 37.266 -13.085 1.00 62.91 134 PRO A O 1
ATOM 1061 N N . ASN A 1 135 ? -2.426 39.199 -12.512 1.00 61.06 135 ASN A N 1
ATOM 1062 C CA . ASN A 1 135 ? -1.590 40.041 -13.367 1.00 61.06 135 ASN A CA 1
ATOM 1063 C C . ASN A 1 135 ? -0.164 40.111 -12.796 1.00 61.06 135 ASN A C 1
ATOM 1065 O O . ASN A 1 135 ? 0.166 40.996 -12.004 1.00 61.06 135 ASN A O 1
ATOM 1069 N N . ASN A 1 136 ? 0.690 39.170 -13.197 1.00 56.28 136 ASN A N 1
ATOM 1070 C CA . ASN A 1 136 ? 2.116 39.217 -12.901 1.00 56.28 136 ASN A CA 1
ATOM 1071 C C . ASN A 1 136 ? 2.786 40.263 -13.801 1.00 56.28 136 ASN A C 1
ATOM 1073 O O . ASN A 1 136 ? 2.910 40.071 -15.011 1.00 56.28 136 ASN A O 1
ATOM 1077 N N . TYR A 1 137 ? 3.254 41.356 -13.197 1.00 53.09 137 TYR A N 1
ATOM 1078 C CA . TYR A 1 137 ? 4.106 42.352 -13.849 1.00 53.09 137 TYR A CA 1
ATOM 1079 C C . TYR A 1 137 ? 5.524 41.792 -14.049 1.00 53.09 137 TYR A C 1
ATOM 1081 O O . TYR A 1 137 ? 6.472 42.168 -13.363 1.00 53.09 137 TYR A O 1
ATOM 1089 N N . THR A 1 138 ? 5.669 40.864 -14.995 1.00 49.84 138 THR A N 1
ATOM 1090 C CA . THR A 1 138 ? 6.960 40.320 -15.428 1.00 49.84 138 THR A CA 1
ATOM 1091 C C . THR A 1 138 ? 7.220 40.674 -16.894 1.00 49.84 138 THR A C 1
ATOM 1093 O O . THR A 1 138 ? 6.312 40.543 -17.714 1.00 49.84 138 THR A O 1
ATOM 1096 N N . PRO A 1 139 ? 8.454 41.058 -17.277 1.00 51.84 139 PRO A N 1
ATOM 1097 C CA . PRO A 1 139 ? 8.793 41.428 -18.658 1.00 51.84 139 PRO A CA 1
ATOM 1098 C C . PRO A 1 139 ? 8.832 40.232 -19.630 1.00 51.84 139 PRO A C 1
ATOM 1100 O O . PRO A 1 139 ? 9.190 40.390 -20.793 1.00 51.84 139 PRO A O 1
ATOM 1103 N N . VAL A 1 140 ? 8.486 39.031 -19.158 1.00 54.84 140 VAL A N 1
ATOM 1104 C CA . VAL A 1 140 ? 8.400 37.793 -19.936 1.00 54.84 140 VAL A CA 1
ATOM 1105 C C . VAL A 1 140 ? 6.993 37.197 -19.812 1.00 54.84 140 VAL A C 1
ATOM 1107 O O . VAL A 1 140 ? 6.413 37.251 -18.722 1.00 54.84 140 VAL A O 1
ATOM 1110 N N . PRO A 1 141 ? 6.429 36.620 -20.891 1.00 58.09 141 PRO A N 1
ATOM 1111 C CA . PRO A 1 141 ? 5.112 35.994 -20.852 1.00 58.09 141 PRO A CA 1
ATOM 1112 C C . PRO A 1 141 ? 5.149 34.714 -20.009 1.00 58.09 141 PRO A C 1
ATOM 1114 O O . PRO A 1 141 ? 5.872 33.765 -20.322 1.00 58.09 141 PRO A O 1
ATOM 1117 N N . VAL A 1 142 ? 4.345 34.669 -18.946 1.00 62.50 142 VAL A N 1
ATOM 1118 C CA . VAL A 1 142 ? 4.212 33.482 -18.092 1.00 62.50 142 VAL A CA 1
ATOM 1119 C C . VAL A 1 142 ? 3.115 32.579 -18.652 1.00 62.50 142 VAL A C 1
ATOM 1121 O O . VAL A 1 142 ? 1.951 32.969 -18.746 1.00 62.50 142 VAL A O 1
ATOM 1124 N N . MET A 1 143 ? 3.488 31.353 -19.019 1.00 64.62 143 MET A N 1
ATOM 1125 C CA . MET A 1 143 ? 2.542 30.321 -19.443 1.00 64.62 143 MET A CA 1
ATOM 1126 C C . MET A 1 143 ? 1.924 29.643 -18.221 1.00 64.62 143 MET A C 1
ATOM 1128 O O . MET A 1 143 ? 2.612 28.933 -17.486 1.00 64.62 143 MET A O 1
ATOM 1132 N N . HIS A 1 144 ? 0.617 29.808 -18.029 1.00 70.12 144 HIS A N 1
ATOM 1133 C CA . HIS A 1 144 ? -0.110 29.115 -16.967 1.00 70.12 144 HIS A CA 1
ATOM 1134 C C . HIS A 1 144 ? -0.744 27.824 -17.494 1.00 70.12 144 HIS A C 1
ATOM 1136 O O . HIS A 1 144 ? -1.530 27.841 -18.442 1.00 70.12 144 HIS A O 1
ATOM 1142 N N . ILE A 1 145 ? -0.415 26.693 -16.861 1.00 73.62 145 ILE A N 1
ATOM 1143 C CA . ILE A 1 145 ? -1.022 25.390 -17.160 1.00 73.62 145 ILE A CA 1
ATOM 1144 C C . ILE A 1 145 ? -2.338 25.290 -16.390 1.00 73.62 145 ILE A C 1
ATOM 1146 O O . ILE A 1 145 ? -2.338 25.039 -15.184 1.00 73.62 145 ILE A O 1
ATOM 1150 N N . VAL A 1 146 ? -3.462 25.441 -17.087 1.00 74.06 146 VAL A N 1
ATOM 1151 C CA . VAL A 1 146 ? -4.794 25.278 -16.492 1.00 74.06 146 VAL A CA 1
ATOM 1152 C C . VAL A 1 146 ? -5.387 23.932 -16.898 1.00 74.06 146 VAL A C 1
ATOM 1154 O O . VAL A 1 146 ? -5.268 23.510 -18.045 1.00 74.06 146 VAL A O 1
ATOM 1157 N N . SER A 1 147 ? -6.015 23.234 -15.950 1.00 78.50 147 SER A N 1
ATOM 1158 C CA . SER A 1 147 ? -6.665 21.938 -16.191 1.00 78.50 147 SER A CA 1
ATOM 1159 C C . SER A 1 147 ? -8.177 22.117 -16.299 1.00 78.50 147 SER A C 1
ATOM 1161 O O . SER A 1 147 ? -8.788 22.724 -15.422 1.00 78.50 147 SER A O 1
ATOM 1163 N N . CYS A 1 148 ? -8.793 21.587 -17.355 1.00 77.19 148 CYS A N 1
ATOM 1164 C CA . CYS A 1 148 ? -10.240 21.654 -17.539 1.00 77.19 148 CYS A CA 1
ATOM 1165 C C . CYS A 1 148 ? -10.961 20.733 -16.529 1.00 77.19 148 CYS A C 1
ATOM 1167 O O . CYS A 1 148 ? -10.740 19.521 -16.575 1.00 77.19 148 CYS A O 1
ATOM 1169 N N . PRO A 1 149 ? -11.869 21.237 -15.669 1.00 74.56 149 PRO A N 1
ATOM 1170 C CA . PRO A 1 149 ? -12.576 20.406 -14.689 1.00 74.56 149 PRO A CA 1
ATOM 1171 C C . PRO A 1 149 ? -13.568 19.415 -15.323 1.00 74.56 149 PRO A C 1
ATOM 1173 O O . PRO A 1 149 ? -13.951 18.450 -14.672 1.00 74.56 149 PRO A O 1
ATOM 1176 N N . ALA A 1 150 ? -13.973 19.623 -16.582 1.00 72.12 150 ALA A N 1
ATOM 1177 C CA . ALA A 1 150 ? -14.929 18.757 -17.277 1.00 72.12 150 ALA A CA 1
ATOM 1178 C C . ALA A 1 150 ? -14.286 17.539 -17.973 1.00 72.12 150 ALA A C 1
ATOM 1180 O O . ALA A 1 150 ? -14.940 16.512 -18.119 1.00 72.12 150 ALA A O 1
ATOM 1181 N N . CYS A 1 151 ? -13.028 17.640 -18.424 1.00 78.81 151 CYS A N 1
ATOM 1182 C CA . CYS A 1 151 ? -12.355 16.574 -19.187 1.00 78.81 151 CYS A CA 1
ATOM 1183 C C . CYS A 1 151 ? -10.923 16.249 -18.725 1.00 78.81 151 CYS A C 1
ATOM 1185 O O . CYS A 1 151 ? -10.281 15.371 -19.295 1.00 78.81 151 CYS A O 1
ATOM 1187 N N . GLY A 1 152 ? -10.391 16.959 -17.726 1.00 76.06 152 GLY A N 1
ATOM 1188 C CA . GLY A 1 152 ? -9.057 16.736 -17.158 1.00 76.06 152 GLY A CA 1
ATOM 1189 C C . GLY A 1 152 ? -7.875 17.178 -18.030 1.00 76.06 152 GLY A C 1
ATOM 1190 O O . GLY A 1 152 ? -6.740 17.166 -17.550 1.00 76.06 152 GLY A O 1
ATOM 1191 N N . MET A 1 153 ? -8.094 17.587 -19.287 1.00 75.00 153 MET A N 1
ATOM 1192 C CA . MET A 1 153 ? -6.997 18.009 -20.160 1.00 75.00 153 MET A CA 1
ATOM 1193 C C . MET A 1 153 ? -6.417 19.372 -19.774 1.00 75.00 153 MET A C 1
ATOM 1195 O O . MET A 1 153 ? -7.116 20.274 -19.307 1.00 75.00 153 MET A O 1
ATOM 1199 N N . ARG A 1 154 ? -5.100 19.487 -19.966 1.00 75.81 154 ARG A N 1
ATOM 1200 C CA . ARG A 1 154 ? -4.277 20.643 -19.607 1.00 75.81 154 ARG A CA 1
ATOM 1201 C C . ARG A 1 154 ? -4.102 21.543 -20.826 1.00 75.81 154 ARG A C 1
ATOM 1203 O O . ARG A 1 154 ? -3.617 21.087 -21.857 1.00 75.81 154 ARG A O 1
ATOM 1210 N N . SER A 1 155 ? -4.468 22.810 -20.691 1.00 66.69 155 SER A N 1
ATOM 1211 C CA . SER A 1 155 ? -4.313 23.849 -21.709 1.00 66.69 155 SER A CA 1
ATOM 1212 C C . SER A 1 155 ? -3.384 24.948 -21.200 1.00 66.69 155 SER A C 1
ATOM 1214 O O . SER A 1 155 ? -3.540 25.417 -20.071 1.00 66.69 155 SER A O 1
ATOM 1216 N N . ASN A 1 156 ? -2.438 25.369 -22.039 1.00 67.62 156 ASN A N 1
ATOM 1217 C CA . ASN A 1 156 ? -1.569 26.507 -21.750 1.00 67.62 156 ASN A CA 1
ATOM 1218 C C . ASN A 1 156 ? -2.308 27.813 -22.045 1.00 67.62 156 ASN A C 1
ATOM 1220 O O . ASN A 1 156 ? -2.869 27.975 -23.128 1.00 67.62 156 ASN A O 1
ATOM 1224 N N . VAL A 1 157 ? -2.270 28.742 -21.095 1.00 65.75 157 VAL A N 1
ATOM 1225 C CA . VAL A 1 157 ? -2.828 30.088 -21.229 1.00 65.75 157 VAL A CA 1
ATOM 1226 C C . VAL A 1 157 ? -1.668 31.072 -21.293 1.00 65.75 157 VAL A C 1
ATOM 1228 O O . VAL A 1 157 ? -0.921 31.211 -20.324 1.00 65.75 157 VAL A O 1
ATOM 1231 N N . GLY A 1 158 ? -1.510 31.730 -22.441 1.00 60.03 158 GLY A N 1
ATOM 1232 C CA . GLY A 1 158 ? -0.576 32.840 -22.600 1.00 60.03 158 GLY A CA 1
ATOM 1233 C C . GLY A 1 158 ? -1.232 34.134 -22.137 1.00 60.03 158 GLY A C 1
ATOM 1234 O O . GLY A 1 158 ? -2.190 34.592 -22.758 1.00 60.03 158 GLY A O 1
ATOM 1235 N N . VAL A 1 159 ? -0.725 34.716 -21.052 1.00 60.34 159 VAL A N 1
ATOM 1236 C CA . VAL A 1 159 ? -1.155 36.035 -20.572 1.00 60.34 159 VAL A CA 1
ATOM 1237 C C . VAL A 1 159 ? -0.305 37.112 -21.266 1.00 60.34 159 VAL A C 1
ATOM 1239 O O . VAL A 1 159 ? 0.924 37.008 -21.230 1.00 60.34 159 VAL A O 1
ATOM 1242 N N . PRO A 1 160 ? -0.902 38.130 -21.919 1.00 54.47 160 PRO A N 1
ATOM 1243 C CA . PRO A 1 160 ? -0.138 39.206 -22.546 1.00 54.47 160 PRO A CA 1
ATOM 1244 C C . PRO A 1 160 ? 0.522 40.100 -21.487 1.00 54.47 160 PRO A C 1
ATOM 1246 O O . PRO A 1 160 ? -0.107 40.482 -20.502 1.00 54.47 160 PRO A O 1
ATOM 1249 N N . SER A 1 161 ? 1.786 40.463 -21.705 1.00 55.16 161 SER A N 1
ATOM 1250 C CA . SER A 1 161 ? 2.532 41.371 -20.829 1.00 55.16 161 SER A CA 1
ATOM 1251 C C . SER A 1 161 ? 2.017 42.808 -20.946 1.00 55.16 161 SER A C 1
ATOM 1253 O O . SER A 1 161 ? 2.007 43.374 -22.042 1.00 55.16 161 SER A O 1
ATOM 1255 N N . VAL A 1 162 ? 1.661 43.426 -19.819 1.00 55.81 162 VAL A N 1
ATOM 1256 C CA . VAL A 1 162 ? 1.379 44.869 -19.749 1.00 55.81 162 VAL A CA 1
ATOM 1257 C C . VAL A 1 162 ? 2.707 45.636 -19.879 1.00 55.81 162 VAL A C 1
ATOM 1259 O O . VAL A 1 162 ? 3.660 45.285 -19.179 1.00 55.81 162 VAL A O 1
ATOM 1262 N N . PRO A 1 163 ? 2.823 46.656 -20.753 1.00 51.38 163 PRO A N 1
ATOM 1263 C CA . PRO A 1 163 ? 4.064 47.415 -20.895 1.00 51.38 163 PRO A CA 1
ATOM 1264 C C . PRO A 1 163 ? 4.401 48.195 -19.615 1.00 51.38 163 PRO A C 1
ATOM 1266 O O . PRO A 1 163 ? 3.523 48.781 -18.979 1.00 51.38 163 PRO A O 1
ATOM 1269 N N . LEU A 1 164 ? 5.687 48.218 -19.250 1.00 52.84 164 LEU A N 1
ATOM 1270 C CA . LEU A 1 164 ? 6.192 49.060 -18.162 1.00 52.84 164 LEU A CA 1
ATOM 1271 C C . LEU A 1 164 ? 6.137 50.550 -18.560 1.00 52.84 164 LEU A C 1
ATOM 1273 O O . LEU A 1 164 ? 6.288 50.870 -19.742 1.00 52.84 164 LEU A O 1
ATOM 1277 N N . PRO A 1 165 ? 5.975 51.474 -17.592 1.00 49.38 165 PRO A N 1
ATOM 1278 C CA . PRO A 1 165 ? 6.072 52.904 -17.862 1.00 49.38 165 PRO A CA 1
ATOM 1279 C C . PRO A 1 165 ? 7.484 53.285 -18.362 1.00 49.38 165 PRO A C 1
ATOM 1281 O O . PRO A 1 165 ? 8.478 52.715 -17.897 1.00 49.38 165 PRO A O 1
ATOM 1284 N N . PRO A 1 166 ? 7.603 54.245 -19.298 1.00 40.91 166 PRO A N 1
ATOM 1285 C CA . PRO A 1 166 ? 8.888 54.641 -19.868 1.00 40.91 166 PRO A CA 1
ATOM 1286 C C . PRO A 1 166 ? 9.772 55.344 -18.826 1.00 40.91 166 PRO A C 1
ATOM 1288 O O . PRO A 1 166 ? 9.345 56.303 -18.188 1.00 40.91 166 PRO A O 1
ATOM 1291 N N . GLY A 1 167 ? 11.019 54.881 -18.678 1.00 49.94 167 GLY A N 1
ATOM 1292 C CA . GLY A 1 167 ? 11.999 55.478 -17.754 1.00 49.94 167 GLY A CA 1
ATOM 1293 C C . GLY A 1 167 ? 13.147 54.568 -17.290 1.00 49.94 167 GLY A C 1
ATOM 1294 O O . GLY A 1 167 ? 14.069 55.052 -16.646 1.00 49.94 167 GLY A O 1
ATOM 1295 N N . MET A 1 168 ? 13.125 53.268 -17.614 1.00 49.41 168 MET A N 1
ATOM 1296 C CA . MET A 1 168 ? 14.080 52.264 -17.099 1.00 49.41 168 MET A CA 1
ATOM 1297 C C . MET A 1 168 ? 14.975 51.619 -18.181 1.00 49.41 168 MET A C 1
ATOM 1299 O O . MET A 1 168 ? 15.338 50.449 -18.091 1.00 49.41 168 MET A O 1
ATOM 1303 N N . TYR A 1 169 ? 15.352 52.378 -19.216 1.00 44.53 169 TYR A N 1
ATOM 1304 C CA . TYR A 1 169 ? 16.229 51.900 -20.295 1.00 44.53 169 TYR A CA 1
ATOM 1305 C C . TYR A 1 169 ? 17.625 52.529 -20.220 1.00 44.53 169 TYR A C 1
ATOM 1307 O O . TYR A 1 169 ? 17.880 53.575 -20.811 1.00 44.53 169 TYR A O 1
ATOM 1315 N N . GLY A 1 170 ? 18.538 51.858 -19.515 1.00 34.41 170 GLY A N 1
ATOM 1316 C CA . GLY A 1 170 ? 19.975 52.136 -19.557 1.00 34.41 170 GLY A CA 1
ATOM 1317 C C . GLY A 1 170 ? 20.715 51.138 -20.452 1.00 34.41 170 GLY A C 1
ATOM 1318 O O . GLY A 1 170 ? 20.976 50.015 -20.035 1.00 34.41 170 GLY A O 1
ATOM 1319 N N . PHE A 1 171 ? 21.071 51.557 -21.667 1.00 37.84 171 PHE A N 1
ATOM 1320 C CA . PHE A 1 171 ? 22.177 50.988 -22.460 1.00 37.84 171 PHE A CA 1
ATOM 1321 C C . PHE A 1 171 ? 23.440 51.835 -22.164 1.00 37.84 171 PHE A C 1
ATOM 1323 O O . PHE A 1 171 ? 23.273 53.014 -21.841 1.00 37.84 171 PHE A O 1
ATOM 1330 N N . PRO A 1 172 ? 24.680 51.300 -22.239 1.00 43.97 172 PRO A N 1
ATOM 1331 C CA . PRO A 1 172 ? 25.226 50.804 -23.507 1.00 43.97 172 PRO A CA 1
ATOM 1332 C C . PRO A 1 172 ? 26.090 49.527 -23.421 1.00 43.97 172 PRO A C 1
ATOM 1334 O O . PRO A 1 172 ? 26.596 49.154 -22.368 1.00 43.97 172 PRO A O 1
ATOM 1337 N N . GLY A 1 173 ? 26.328 48.891 -24.573 1.00 40.56 173 GLY A N 1
ATOM 1338 C CA . GLY A 1 173 ? 27.359 47.856 -24.743 1.00 40.56 173 GLY A CA 1
ATOM 1339 C C . GLY A 1 173 ? 28.384 48.252 -25.810 1.00 40.56 173 GLY A C 1
ATOM 1340 O O . GLY A 1 173 ? 28.065 49.071 -26.674 1.00 40.56 173 GLY A O 1
ATOM 1341 N N . SER A 1 174 ? 29.600 47.678 -25.770 1.00 36.88 174 SER A N 1
ATOM 1342 C CA . SER A 1 174 ? 30.586 47.757 -26.870 1.00 36.88 174 SER A CA 1
ATOM 1343 C C . SER A 1 174 ? 31.884 46.941 -26.666 1.00 36.88 174 SER A C 1
ATOM 1345 O O . SER A 1 174 ? 32.509 47.053 -25.617 1.00 36.88 174 SER A O 1
ATOM 1347 N N . PHE A 1 175 ? 32.328 46.257 -27.739 1.00 30.86 175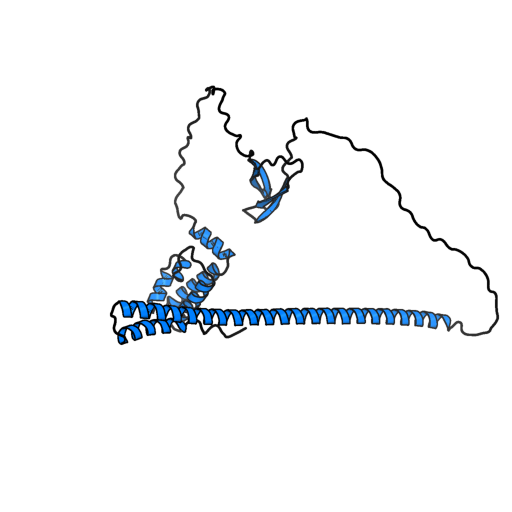 PHE A N 1
ATOM 1348 C CA . PHE A 1 175 ? 33.694 45.731 -28.021 1.00 30.86 175 PHE A CA 1
ATOM 1349 C C . PHE A 1 175 ? 34.273 44.592 -27.112 1.00 30.86 175 PHE A C 1
ATOM 1351 O O . PHE A 1 175 ? 33.646 44.225 -26.124 1.00 30.86 175 PHE A O 1
ATOM 1358 N N . PRO A 1 176 ? 35.385 43.905 -27.493 1.00 44.78 176 PRO A N 1
ATOM 1359 C CA . PRO A 1 176 ? 35.435 42.850 -28.526 1.00 44.78 176 PRO A CA 1
ATOM 1360 C C . PRO A 1 176 ? 36.076 41.512 -28.044 1.00 44.78 176 PRO A C 1
ATOM 1362 O O . PRO A 1 176 ? 36.524 41.394 -26.909 1.00 44.78 176 PRO A O 1
ATOM 1365 N N . GLY A 1 177 ? 36.127 40.479 -28.903 1.00 36.81 177 GLY A N 1
ATOM 1366 C CA . GLY A 1 177 ? 36.680 39.145 -28.561 1.00 36.81 177 GLY A CA 1
ATOM 1367 C C . GLY A 1 177 ? 38.205 38.984 -28.747 1.00 36.81 177 GLY A C 1
ATOM 1368 O O . GLY A 1 177 ? 38.880 39.941 -29.125 1.00 36.81 177 GLY A O 1
ATOM 1369 N N . PRO A 1 178 ? 38.755 37.765 -28.547 1.00 44.34 178 PRO A N 1
ATOM 1370 C CA . PRO A 1 178 ? 40.007 37.382 -29.218 1.00 44.34 178 PRO A CA 1
ATOM 1371 C C . PRO A 1 178 ? 40.035 35.959 -29.827 1.00 44.34 178 PRO A C 1
ATOM 1373 O O . PRO A 1 178 ? 39.156 35.130 -29.613 1.00 44.34 178 PRO A O 1
ATOM 1376 N N . GLY A 1 179 ? 41.073 35.714 -30.637 1.00 39.53 179 GLY A N 1
ATOM 1377 C CA . GLY A 1 179 ? 41.203 34.603 -31.586 1.00 39.53 179 GLY A CA 1
ATOM 1378 C C . GLY A 1 179 ? 41.489 33.195 -31.035 1.00 39.53 179 GLY A C 1
ATOM 1379 O O . GLY A 1 179 ? 41.798 32.993 -29.866 1.00 39.53 179 GLY A O 1
ATOM 1380 N N . GLY A 1 180 ? 41.451 32.219 -31.953 1.00 32.41 180 GLY A N 1
ATOM 1381 C CA . GLY A 1 180 ? 41.747 30.803 -31.698 1.00 32.41 180 GLY A CA 1
ATOM 1382 C C . GLY A 1 180 ? 41.888 29.973 -32.987 1.00 32.41 180 GLY A C 1
ATOM 1383 O O . GLY A 1 180 ? 40.911 29.435 -33.496 1.00 32.41 180 GLY A O 1
ATOM 1384 N N . ARG A 1 181 ? 43.114 29.873 -33.517 1.00 34.66 181 ARG A N 1
ATOM 1385 C CA . ARG A 1 181 ? 43.578 28.816 -34.456 1.00 34.66 181 ARG A CA 1
ATOM 1386 C C . ARG A 1 181 ? 44.082 27.604 -33.629 1.00 34.66 181 ARG A C 1
ATOM 1388 O O . ARG A 1 181 ? 44.225 27.790 -32.421 1.00 34.66 181 ARG A O 1
ATOM 1395 N N . PRO A 1 182 ? 44.440 26.420 -34.188 1.00 46.47 182 PRO A N 1
ATOM 1396 C CA . PRO A 1 182 ? 44.618 26.021 -35.600 1.00 46.47 182 PRO A CA 1
ATOM 1397 C C . PRO A 1 182 ? 43.694 24.812 -35.971 1.00 46.47 182 PRO A C 1
ATOM 1399 O O . PRO A 1 182 ? 42.691 24.624 -35.297 1.00 46.47 182 PRO A O 1
ATOM 1402 N N . ASN A 1 183 ? 43.875 23.966 -37.003 1.00 37.09 183 ASN A N 1
ATOM 1403 C CA . ASN A 1 183 ? 44.927 23.797 -38.023 1.00 37.09 183 ASN A CA 1
ATOM 1404 C C . ASN A 1 183 ? 44.386 23.132 -39.317 1.00 37.09 183 ASN A C 1
ATOM 1406 O O . ASN A 1 183 ? 43.305 22.550 -39.300 1.00 37.09 183 ASN A O 1
ATOM 1410 N N . HIS A 1 184 ? 45.199 23.085 -40.383 1.00 44.62 184 HIS A N 1
ATOM 1411 C CA . HIS A 1 184 ? 45.035 22.159 -41.515 1.00 44.62 184 HIS A CA 1
ATOM 1412 C C . HIS A 1 184 ? 46.333 21.376 -41.752 1.00 44.62 184 HIS A C 1
ATOM 1414 O O . HIS A 1 184 ? 47.367 21.981 -42.021 1.00 44.62 184 HIS A O 1
ATOM 1420 N N . ASN A 1 185 ? 46.285 20.041 -41.693 1.00 41.72 185 ASN A N 1
ATOM 1421 C CA . ASN A 1 185 ? 47.413 19.199 -42.093 1.00 41.72 185 ASN A CA 1
ATOM 1422 C C . ASN A 1 185 ? 47.191 18.653 -43.511 1.00 41.72 185 ASN A C 1
ATOM 1424 O O . ASN A 1 185 ? 46.467 17.675 -43.698 1.00 41.72 185 ASN A O 1
ATOM 1428 N N . HIS A 1 186 ? 47.827 19.286 -44.495 1.00 42.25 186 HIS A N 1
ATOM 1429 C CA . HIS A 1 186 ? 48.135 18.657 -45.776 1.00 42.25 186 HIS A CA 1
ATOM 1430 C C . HIS A 1 186 ? 49.580 18.169 -45.726 1.00 42.25 186 HIS A C 1
ATOM 1432 O O . HIS A 1 186 ? 50.487 18.969 -45.507 1.00 42.25 186 HIS A O 1
ATOM 1438 N N . GLN A 1 187 ? 49.809 16.894 -46.035 1.00 37.72 187 GLN A N 1
ATOM 1439 C CA . GLN A 1 187 ? 51.137 16.429 -46.416 1.00 37.72 187 GLN A CA 1
ATOM 1440 C C . GLN A 1 187 ? 51.018 15.501 -47.622 1.00 37.72 187 GLN A C 1
ATOM 1442 O O . GLN A 1 187 ? 50.215 14.569 -47.634 1.00 37.72 187 GLN A O 1
ATOM 1447 N N . ALA A 1 188 ? 51.772 15.829 -48.667 1.00 35.94 188 ALA A N 1
ATOM 1448 C CA . ALA A 1 188 ? 51.719 15.182 -49.966 1.00 35.94 188 ALA A CA 1
ATOM 1449 C C . ALA A 1 188 ? 53.025 14.435 -50.267 1.00 35.94 188 ALA A C 1
ATOM 1451 O O . ALA A 1 188 ? 54.074 14.771 -49.730 1.00 35.94 188 ALA A O 1
ATOM 1452 N N . ALA A 1 189 ? 52.917 13.478 -51.192 1.00 36.00 189 ALA A N 1
ATOM 1453 C CA . ALA A 1 189 ? 53.973 12.995 -52.083 1.00 36.00 189 ALA A CA 1
ATOM 1454 C C . ALA A 1 189 ? 55.337 12.610 -51.466 1.00 36.00 189 ALA A C 1
ATOM 1456 O O . ALA A 1 189 ? 56.257 13.417 -51.372 1.00 36.00 189 ALA A O 1
ATOM 1457 N N . GLY A 1 190 ? 55.517 11.306 -51.231 1.00 33.62 190 GLY A N 1
ATOM 1458 C CA . GLY A 1 190 ? 56.823 10.650 -51.327 1.00 33.62 190 GLY A CA 1
ATOM 1459 C C . GLY A 1 190 ? 56.865 9.778 -52.585 1.00 33.62 190 GLY A C 1
ATOM 1460 O O . GLY A 1 190 ? 56.062 8.857 -52.716 1.00 33.62 190 GLY A O 1
ATOM 1461 N N . SER A 1 191 ? 57.772 10.070 -53.518 1.00 43.56 191 SER A N 1
ATOM 1462 C CA . SER A 1 191 ? 57.956 9.321 -54.770 1.00 43.56 191 SER A CA 1
ATOM 1463 C C . SER A 1 191 ? 59.281 8.558 -54.783 1.00 43.56 191 SER A C 1
ATOM 1465 O O . SER A 1 191 ? 60.317 9.155 -54.502 1.00 43.56 191 SER A O 1
ATOM 1467 N N . GLY A 1 192 ? 59.279 7.296 -55.225 1.00 36.34 192 GLY A N 1
ATOM 1468 C CA . GLY A 1 192 ? 60.505 6.576 -55.598 1.00 36.34 192 GLY A CA 1
ATOM 1469 C C . GLY A 1 192 ? 60.481 5.083 -55.264 1.00 36.34 192 GLY A C 1
ATOM 1470 O O . GLY A 1 192 ? 60.161 4.708 -54.143 1.00 36.34 192 GLY A O 1
ATOM 1471 N N . GLY A 1 193 ? 60.846 4.233 -56.232 1.00 32.94 193 GLY A N 1
ATOM 1472 C CA . GLY A 1 193 ? 61.002 2.784 -56.027 1.00 32.94 193 GLY A CA 1
ATOM 1473 C C . GLY A 1 193 ? 60.615 1.942 -57.247 1.00 32.94 193 GLY A C 1
ATOM 1474 O O . GLY A 1 193 ? 59.480 1.493 -57.360 1.00 32.94 193 GLY A O 1
ATOM 1475 N N . ARG A 1 194 ? 61.560 1.724 -58.172 1.00 37.00 194 ARG A N 1
ATOM 1476 C CA . ARG A 1 194 ? 61.429 0.768 -59.290 1.00 37.00 194 ARG A CA 1
ATOM 1477 C C . ARG A 1 194 ? 61.972 -0.612 -58.897 1.00 37.00 194 ARG A C 1
ATOM 1479 O O . ARG A 1 194 ? 62.962 -0.688 -58.180 1.00 37.00 194 ARG A O 1
ATOM 1486 N N . GLY A 1 195 ? 61.411 -1.661 -59.502 1.00 33.53 195 GLY A N 1
ATOM 1487 C CA . GLY A 1 195 ? 61.931 -3.038 -59.497 1.00 33.53 195 GLY A CA 1
ATOM 1488 C C . GLY A 1 195 ? 60.869 -4.057 -59.056 1.00 33.53 195 GLY A C 1
ATOM 1489 O O . GLY A 1 195 ? 60.156 -3.806 -58.096 1.00 33.53 195 GLY A O 1
ATOM 1490 N N . GLY A 1 196 ? 60.679 -5.206 -59.707 1.00 36.25 196 GLY A N 1
ATOM 1491 C CA . GLY A 1 196 ? 61.301 -5.695 -60.941 1.00 36.25 196 GLY A CA 1
ATOM 1492 C C . GLY A 1 196 ? 61.238 -7.226 -61.035 1.00 36.25 196 GLY A C 1
ATOM 1493 O O . GLY A 1 196 ? 61.841 -7.900 -60.211 1.00 36.25 196 GLY A O 1
ATOM 1494 N N . GLY A 1 197 ? 60.573 -7.755 -62.069 1.00 34.41 197 GLY A N 1
ATOM 1495 C CA . GLY A 1 197 ? 60.652 -9.167 -62.483 1.00 34.41 197 GLY A CA 1
ATOM 1496 C C . GLY A 1 197 ? 59.708 -10.163 -61.786 1.00 34.41 197 GLY A C 1
ATOM 1497 O O . GLY A 1 197 ? 59.401 -10.032 -60.607 1.00 34.41 197 GLY A O 1
ATOM 1498 N N . GLY A 1 198 ? 59.300 -11.205 -62.528 1.00 34.38 198 GLY A N 1
ATOM 1499 C CA . GLY A 1 198 ? 58.885 -12.484 -61.925 1.00 34.38 198 GLY A CA 1
ATOM 1500 C C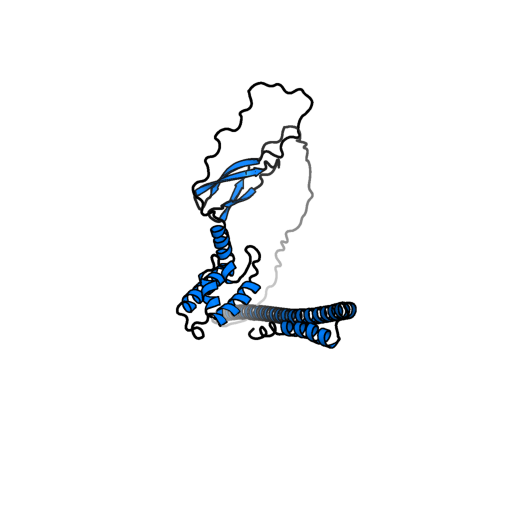 . GLY A 1 198 ? 57.505 -13.056 -62.283 1.00 34.38 198 GLY A C 1
ATOM 1501 O O . GLY A 1 198 ? 56.639 -13.124 -61.425 1.00 34.38 198 GLY A O 1
ATOM 1502 N N . GLY A 1 199 ? 57.345 -13.558 -63.513 1.00 35.44 199 GLY A N 1
ATOM 1503 C CA . GLY A 1 199 ? 56.740 -14.878 -63.778 1.00 35.44 199 GLY A CA 1
ATOM 1504 C C . GLY A 1 199 ? 55.291 -15.204 -63.358 1.00 35.44 199 GLY A C 1
ATOM 1505 O O . GLY A 1 199 ? 55.030 -15.598 -62.232 1.00 35.44 199 GLY A O 1
ATOM 1506 N N . GLY A 1 200 ? 54.409 -15.271 -64.362 1.00 43.06 200 GLY A N 1
ATOM 1507 C CA . GLY A 1 200 ? 53.668 -16.505 -64.687 1.00 43.06 200 GLY A CA 1
ATOM 1508 C C . GLY A 1 200 ? 52.594 -17.054 -63.729 1.00 43.06 200 GLY A C 1
ATOM 1509 O O . GLY A 1 200 ? 52.896 -17.733 -62.755 1.00 43.06 200 GLY A O 1
ATOM 1510 N N . GLY A 1 201 ? 51.331 -16.967 -64.166 1.00 45.56 201 GLY A N 1
ATOM 1511 C CA . GLY A 1 201 ? 50.287 -17.944 -63.818 1.00 45.56 201 GLY A CA 1
ATOM 1512 C C . GLY A 1 201 ? 49.131 -17.434 -62.948 1.00 45.56 201 GLY A C 1
ATOM 1513 O O . GLY A 1 201 ? 49.322 -16.944 -61.840 1.00 45.56 201 GLY A O 1
ATOM 1514 N N . GLY A 1 202 ? 47.896 -17.651 -63.420 1.00 41.97 202 GLY A N 1
ATOM 1515 C CA . GLY A 1 202 ? 46.708 -17.658 -62.555 1.00 41.97 202 GLY A CA 1
ATOM 1516 C C . GLY A 1 202 ? 45.783 -16.437 -62.611 1.00 41.97 202 GLY A C 1
ATOM 1517 O O . GLY A 1 202 ? 45.440 -15.886 -61.565 1.00 41.97 202 GLY A O 1
ATOM 1518 N N . ALA A 1 203 ? 45.250 -16.090 -63.791 1.00 45.69 203 ALA A N 1
ATOM 1519 C CA . ALA A 1 203 ? 44.113 -15.158 -63.909 1.00 45.69 203 ALA A CA 1
ATOM 1520 C C . ALA A 1 203 ? 42.882 -15.587 -63.064 1.00 45.69 203 ALA A C 1
ATOM 1522 O O . ALA A 1 203 ? 42.077 -14.754 -62.652 1.00 45.69 203 ALA A O 1
ATOM 1523 N N . SER A 1 204 ? 42.783 -16.876 -62.721 1.00 47.22 204 SER A N 1
ATOM 1524 C CA . SER A 1 204 ? 41.775 -17.463 -61.825 1.00 47.22 204 SER A CA 1
ATOM 1525 C C . SER A 1 204 ? 41.974 -17.145 -60.328 1.00 47.22 204 SER A C 1
ATOM 1527 O O . SER A 1 204 ? 41.079 -17.411 -59.530 1.00 47.22 204 SER A O 1
ATOM 1529 N N . SER A 1 205 ? 43.131 -16.603 -59.920 1.00 51.66 205 SER A N 1
ATOM 1530 C CA . SER A 1 205 ? 43.553 -16.493 -58.505 1.00 51.66 205 SER A CA 1
ATOM 1531 C C . SER A 1 205 ? 43.246 -15.133 -57.852 1.00 51.66 205 SER A C 1
ATOM 1533 O O . SER A 1 205 ? 43.102 -15.026 -56.634 1.00 51.66 205 SER A O 1
ATOM 1535 N N . ALA A 1 206 ? 43.093 -14.065 -58.643 1.00 56.03 206 ALA A N 1
ATOM 1536 C CA . ALA A 1 206 ? 42.774 -12.737 -58.106 1.00 56.03 206 ALA A CA 1
ATOM 1537 C C . ALA A 1 206 ? 41.329 -12.650 -57.573 1.00 56.03 206 ALA A C 1
ATOM 1539 O O . ALA A 1 206 ? 41.077 -12.041 -56.532 1.00 56.03 206 ALA A O 1
ATOM 1540 N N . LYS A 1 207 ? 40.382 -13.302 -58.263 1.00 57.03 207 LYS A N 1
ATOM 1541 C CA . LYS A 1 207 ? 38.956 -13.295 -57.904 1.00 57.03 207 LYS A CA 1
ATOM 1542 C C . LYS A 1 207 ? 38.702 -14.050 -56.592 1.00 57.03 207 LYS A C 1
ATOM 1544 O O . LYS A 1 207 ? 38.085 -13.502 -55.683 1.00 57.03 207 LYS A O 1
ATOM 1549 N N . SER A 1 208 ? 39.295 -15.237 -56.438 1.00 62.34 208 SER A N 1
ATOM 1550 C CA . SER A 1 208 ? 39.198 -16.041 -55.210 1.00 62.34 208 SER A CA 1
ATOM 1551 C C . SER A 1 208 ? 39.807 -15.350 -53.983 1.00 62.34 208 SER A C 1
ATOM 1553 O O . SER A 1 208 ? 39.244 -15.456 -52.896 1.00 62.34 208 SER A O 1
ATOM 1555 N N . ARG A 1 209 ? 40.893 -14.577 -54.136 1.00 71.56 209 ARG A N 1
ATOM 1556 C CA . ARG A 1 209 ? 41.446 -13.745 -53.048 1.00 71.56 209 ARG A CA 1
ATOM 1557 C C . ARG A 1 209 ? 40.493 -12.625 -52.622 1.00 71.56 209 ARG A C 1
ATOM 1559 O O . ARG A 1 209 ? 40.283 -12.440 -51.425 1.00 71.56 209 ARG A O 1
ATOM 1566 N N . ALA A 1 210 ? 39.882 -11.918 -53.573 1.00 74.44 210 ALA A N 1
ATOM 1567 C CA . ALA A 1 210 ? 38.922 -10.855 -53.271 1.00 74.44 210 ALA A CA 1
ATOM 1568 C C . ALA A 1 210 ? 37.654 -11.392 -52.580 1.00 74.44 210 ALA A C 1
ATOM 1570 O O . ALA A 1 210 ? 37.124 -10.755 -51.668 1.00 74.44 210 ALA A O 1
ATOM 1571 N N . ASP A 1 211 ? 37.178 -12.573 -52.977 1.00 79.94 211 ASP A N 1
ATOM 1572 C CA . ASP A 1 211 ? 36.012 -13.205 -52.357 1.00 79.94 211 ASP A CA 1
ATOM 1573 C C . ASP A 1 211 ? 36.343 -13.817 -50.979 1.00 79.94 211 ASP A C 1
ATOM 1575 O O . ASP A 1 211 ? 35.548 -13.678 -50.046 1.00 79.94 211 ASP A O 1
ATOM 1579 N N . ALA A 1 212 ? 37.555 -14.351 -50.781 1.00 77.62 212 ALA A N 1
ATOM 1580 C CA . ALA A 1 212 ? 38.056 -14.746 -49.460 1.00 77.62 212 ALA A CA 1
ATOM 1581 C C . ALA A 1 212 ? 38.187 -13.550 -48.493 1.00 77.62 212 ALA A C 1
ATOM 1583 O O . ALA A 1 212 ? 37.829 -13.655 -47.318 1.00 77.62 212 ALA A O 1
ATOM 1584 N N . GLU A 1 213 ? 38.636 -12.384 -48.971 1.00 84.94 213 GLU A N 1
ATOM 1585 C CA . GLU A 1 213 ? 38.727 -11.171 -48.148 1.00 84.94 213 GLU A CA 1
ATOM 1586 C C . GLU A 1 213 ? 37.338 -10.648 -47.734 1.00 84.94 213 GLU A C 1
ATOM 1588 O O . GLU A 1 213 ? 37.138 -10.241 -46.584 1.00 84.94 213 GLU A O 1
ATOM 1593 N N . LYS A 1 214 ? 36.346 -10.708 -48.637 1.00 87.94 214 LYS A N 1
ATOM 1594 C CA . LYS A 1 214 ? 34.940 -10.400 -48.313 1.00 87.94 214 LYS A CA 1
ATOM 1595 C C . LYS A 1 214 ? 34.382 -11.369 -47.271 1.00 87.94 214 LYS A C 1
ATOM 1597 O O . LYS A 1 214 ? 33.760 -10.910 -46.313 1.00 87.94 214 LYS A O 1
ATOM 1602 N N . ALA A 1 215 ? 34.639 -12.671 -47.412 1.00 86.00 215 ALA A N 1
ATOM 1603 C CA . ALA A 1 215 ? 34.220 -13.682 -46.441 1.00 86.00 215 ALA A CA 1
ATOM 1604 C C . ALA A 1 215 ? 34.839 -13.427 -45.053 1.00 86.00 215 ALA A C 1
ATOM 1606 O O . ALA A 1 215 ? 34.118 -13.381 -44.056 1.00 86.00 215 ALA A O 1
ATOM 1607 N N . ALA A 1 216 ? 36.142 -13.135 -44.981 1.00 88.88 216 ALA A N 1
ATOM 1608 C CA . ALA A 1 216 ? 36.816 -12.789 -43.728 1.00 88.88 216 ALA A CA 1
ATOM 1609 C C . ALA A 1 216 ? 36.278 -11.486 -43.098 1.00 88.88 216 ALA A C 1
ATOM 1611 O O . ALA A 1 216 ? 36.161 -11.377 -41.875 1.00 88.88 216 ALA A O 1
ATOM 1612 N N . LYS A 1 217 ? 35.914 -10.486 -43.916 1.00 92.56 217 LYS A N 1
ATOM 1613 C CA . LYS A 1 217 ? 35.251 -9.251 -43.458 1.00 92.56 217 LYS A CA 1
ATOM 1614 C C . LYS A 1 217 ? 33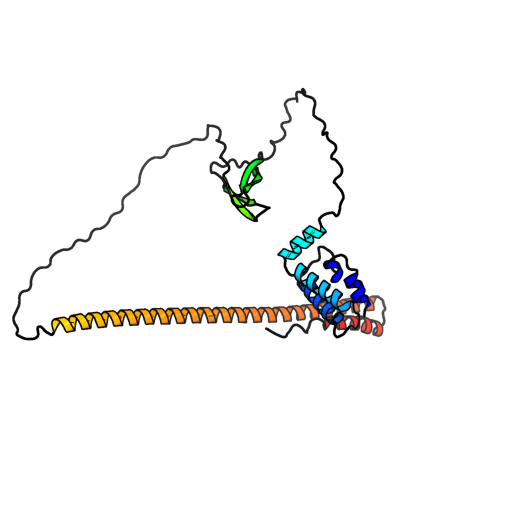.835 -9.511 -42.932 1.00 92.56 217 LYS A C 1
ATOM 1616 O O . LYS A 1 217 ? 33.450 -8.886 -41.944 1.00 92.56 217 LYS A O 1
ATOM 1621 N N . LEU A 1 218 ? 33.076 -10.423 -43.546 1.00 93.50 218 LEU A N 1
ATOM 1622 C CA . LEU A 1 218 ? 31.749 -10.825 -43.071 1.00 93.50 218 LEU A CA 1
ATOM 1623 C C . LEU A 1 218 ? 31.845 -11.567 -41.731 1.00 93.50 218 LEU A C 1
ATOM 1625 O O . LEU A 1 218 ? 31.231 -11.130 -40.762 1.00 93.50 218 LEU A O 1
ATOM 1629 N N . GLN A 1 219 ? 32.714 -12.578 -41.632 1.00 91.19 219 GLN A N 1
ATOM 1630 C CA . GLN A 1 219 ? 32.956 -13.330 -40.393 1.00 91.19 219 GLN A CA 1
ATOM 1631 C C . GLN A 1 219 ? 33.376 -12.424 -39.225 1.00 91.19 219 GLN A C 1
ATOM 1633 O O . GLN A 1 219 ? 32.885 -12.583 -38.109 1.00 91.19 219 GLN A O 1
ATOM 1638 N N . LYS A 1 220 ? 34.236 -11.420 -39.466 1.00 93.81 220 LYS A N 1
ATOM 1639 C CA . LYS A 1 220 ? 34.605 -10.427 -38.439 1.00 93.81 220 LYS A CA 1
ATOM 1640 C C . LYS A 1 220 ? 33.399 -9.606 -37.963 1.00 93.81 220 LYS A C 1
ATOM 1642 O O . LYS A 1 220 ? 33.243 -9.422 -36.757 1.00 93.81 220 LYS A O 1
ATOM 1647 N N . LYS A 1 221 ? 32.523 -9.163 -38.874 1.00 95.69 221 LYS A N 1
ATOM 1648 C CA . LYS A 1 221 ? 31.283 -8.438 -38.528 1.00 95.69 221 LYS A CA 1
ATOM 1649 C C . LYS A 1 221 ? 30.289 -9.318 -37.764 1.00 95.69 221 LYS A C 1
ATOM 1651 O O . LYS A 1 221 ? 29.673 -8.850 -36.809 1.00 95.69 221 LYS A O 1
ATOM 1656 N N . GLU A 1 222 ? 30.145 -10.584 -38.145 1.00 95.62 222 GLU A N 1
ATOM 1657 C CA . GLU A 1 222 ? 29.279 -11.549 -37.457 1.00 95.62 222 GLU A CA 1
ATOM 1658 C C . GLU A 1 222 ? 29.796 -11.879 -36.052 1.00 95.62 222 GLU A C 1
ATOM 1660 O O . GLU A 1 222 ? 29.024 -11.849 -35.092 1.00 95.62 222 GLU A O 1
ATOM 1665 N N . ALA A 1 223 ? 31.106 -12.091 -35.896 1.00 95.50 223 ALA A N 1
ATOM 1666 C CA . ALA A 1 223 ? 31.740 -12.294 -34.597 1.00 95.50 223 ALA A CA 1
ATOM 1667 C C . ALA A 1 223 ? 31.598 -11.062 -33.682 1.00 95.50 223 ALA A C 1
ATOM 1669 O O . ALA A 1 223 ? 31.311 -11.204 -32.491 1.00 95.50 223 ALA A O 1
ATOM 1670 N N . GLU A 1 224 ? 31.738 -9.847 -34.225 1.00 96.25 224 GLU A N 1
ATOM 1671 C CA . GLU A 1 224 ? 31.514 -8.601 -33.484 1.00 96.25 224 GLU A CA 1
ATOM 1672 C C . GLU A 1 224 ? 30.043 -8.444 -33.058 1.00 96.25 224 GLU A C 1
ATOM 1674 O O . GLU A 1 224 ? 29.766 -8.121 -31.899 1.00 96.25 224 GLU A O 1
ATOM 1679 N N . LYS A 1 225 ? 29.093 -8.734 -33.960 1.00 96.88 225 LYS A N 1
ATOM 1680 C CA . LYS A 1 225 ? 27.651 -8.739 -33.668 1.00 96.88 225 LYS A CA 1
ATOM 1681 C C . LYS A 1 225 ? 27.322 -9.735 -32.553 1.00 96.88 225 LYS A C 1
ATOM 1683 O O . LYS A 1 225 ? 26.672 -9.358 -31.580 1.00 96.88 225 LYS A O 1
ATOM 1688 N N . LEU A 1 226 ? 27.834 -10.964 -32.640 1.00 96.69 226 LEU A N 1
ATOM 1689 C CA . LEU A 1 226 ? 27.642 -12.003 -31.625 1.00 96.69 226 LEU A CA 1
ATOM 1690 C C . LEU A 1 226 ? 28.280 -11.621 -30.278 1.00 96.69 226 LEU A C 1
ATOM 1692 O O . LEU A 1 226 ? 27.703 -11.896 -29.226 1.00 96.69 226 LEU A O 1
ATOM 1696 N N . LYS A 1 227 ? 29.447 -10.960 -30.281 1.00 97.38 227 LYS A N 1
ATOM 1697 C CA . LYS A 1 227 ? 30.081 -10.432 -29.061 1.00 97.38 227 LYS A CA 1
ATOM 1698 C C . LYS A 1 227 ? 29.202 -9.363 -28.404 1.00 97.38 227 LYS A C 1
ATOM 1700 O O . LYS A 1 227 ? 28.911 -9.479 -27.214 1.00 97.38 227 LYS A O 1
ATOM 1705 N N . LYS A 1 228 ? 28.725 -8.382 -29.179 1.00 97.38 228 LYS A N 1
ATOM 1706 C CA . LYS A 1 228 ? 27.800 -7.329 -28.719 1.00 97.38 228 LYS A CA 1
ATOM 1707 C C . LYS A 1 228 ? 26.489 -7.911 -28.179 1.00 97.38 228 LYS A C 1
ATOM 1709 O O . LYS A 1 228 ? 26.000 -7.465 -27.145 1.00 97.38 228 LYS A O 1
ATOM 1714 N N . GLU A 1 229 ? 25.944 -8.941 -28.823 1.00 96.81 229 GLU A N 1
ATOM 1715 C CA . GLU A 1 229 ? 24.729 -9.624 -28.367 1.00 96.81 229 GLU A CA 1
ATOM 1716 C C . GLU A 1 229 ? 24.943 -10.390 -27.051 1.00 96.81 229 GLU A C 1
ATOM 1718 O O . GLU A 1 229 ? 24.145 -10.255 -26.119 1.00 96.81 229 GLU A O 1
ATOM 1723 N N . LYS A 1 230 ? 26.050 -11.137 -26.925 1.00 97.62 230 LYS A N 1
ATOM 1724 C CA . LYS A 1 230 ? 26.431 -11.824 -25.677 1.00 97.62 230 LYS A CA 1
ATOM 1725 C C . LYS A 1 230 ? 26.630 -10.835 -24.526 1.00 97.62 230 LYS A C 1
ATOM 1727 O O . LYS A 1 230 ? 26.140 -11.082 -23.425 1.00 97.62 230 LYS A O 1
ATOM 1732 N N . GLU A 1 231 ? 27.278 -9.700 -24.778 1.00 97.00 231 GLU A N 1
ATOM 1733 C CA . GLU A 1 231 ? 27.457 -8.632 -23.791 1.00 97.00 231 GLU A CA 1
ATOM 1734 C C . GLU A 1 231 ? 26.116 -7.995 -23.387 1.00 97.00 231 GLU A C 1
ATOM 1736 O O . GLU A 1 231 ? 25.830 -7.846 -22.196 1.00 97.00 231 GLU A O 1
ATOM 1741 N N . ALA A 1 232 ? 25.234 -7.710 -24.350 1.00 96.94 232 ALA A N 1
ATOM 1742 C CA . ALA A 1 232 ? 23.888 -7.211 -24.081 1.00 96.94 232 ALA A CA 1
ATOM 1743 C C . ALA A 1 232 ? 23.050 -8.211 -23.261 1.00 96.94 232 ALA A C 1
ATOM 1745 O O . ALA A 1 232 ? 22.353 -7.810 -22.324 1.00 96.94 232 ALA A O 1
ATOM 1746 N N . ARG A 1 233 ? 23.145 -9.518 -23.553 1.00 96.44 233 ARG A N 1
ATOM 1747 C CA . ARG A 1 233 ? 22.501 -10.587 -22.770 1.00 96.44 233 ARG A CA 1
ATOM 1748 C C . ARG A 1 233 ? 23.066 -10.657 -21.350 1.00 96.44 233 ARG A C 1
ATOM 1750 O O . ARG A 1 233 ? 22.284 -10.713 -20.403 1.00 96.44 233 ARG A O 1
ATOM 1757 N N . ALA A 1 234 ? 24.386 -10.567 -21.183 1.00 97.00 234 ALA A N 1
ATOM 1758 C CA . ALA A 1 234 ? 25.030 -10.527 -19.871 1.00 97.00 234 ALA A CA 1
ATOM 1759 C C . ALA A 1 234 ? 24.617 -9.282 -19.061 1.00 97.00 234 ALA A C 1
ATOM 1761 O O . ALA A 1 234 ? 24.314 -9.395 -17.873 1.00 97.00 234 ALA A O 1
ATOM 1762 N N . ARG A 1 235 ? 24.520 -8.103 -19.692 1.00 96.38 235 ARG A N 1
ATOM 1763 C CA . ARG A 1 235 ? 24.026 -6.869 -19.053 1.00 96.38 235 ARG A CA 1
ATOM 1764 C C . ARG A 1 235 ? 22.562 -6.999 -18.623 1.00 96.38 235 ARG A C 1
ATOM 1766 O O . ARG A 1 235 ? 22.240 -6.635 -17.494 1.00 96.38 235 ARG A O 1
ATOM 1773 N N . LYS A 1 236 ? 21.693 -7.573 -19.468 1.00 96.12 236 LYS A N 1
ATOM 1774 C CA . LYS A 1 236 ? 20.291 -7.881 -19.118 1.00 96.12 236 LYS A CA 1
ATOM 1775 C C . LYS A 1 236 ? 20.199 -8.860 -17.940 1.00 96.12 236 LYS A C 1
ATOM 1777 O O . LYS A 1 236 ? 19.449 -8.602 -17.008 1.00 96.12 236 LYS A O 1
ATOM 1782 N N . GLN A 1 237 ? 20.994 -9.933 -17.934 1.00 95.62 237 GLN A N 1
ATOM 1783 C CA . GLN A 1 237 ? 21.025 -10.907 -16.834 1.00 95.62 237 GLN A CA 1
ATOM 1784 C C . GLN A 1 237 ? 21.542 -10.305 -15.520 1.00 95.62 237 GLN A C 1
ATOM 1786 O O . GLN A 1 237 ? 20.954 -10.556 -14.470 1.00 95.62 237 GLN A O 1
ATOM 1791 N N . LYS A 1 238 ? 22.593 -9.472 -15.559 1.00 96.50 238 LYS A N 1
ATOM 1792 C CA . LYS A 1 238 ? 23.068 -8.726 -14.381 1.00 96.50 238 LYS A CA 1
ATOM 1793 C C . LYS A 1 238 ? 21.979 -7.796 -13.838 1.00 96.50 238 LYS A C 1
ATOM 1795 O O . LYS A 1 238 ? 21.712 -7.832 -12.643 1.00 96.50 238 LYS A O 1
ATOM 1800 N N . ALA A 1 239 ? 21.307 -7.038 -14.708 1.00 96.19 239 ALA A N 1
ATOM 1801 C CA . ALA A 1 239 ? 20.210 -6.147 -14.322 1.00 96.19 239 ALA A CA 1
ATOM 1802 C C . ALA A 1 239 ? 18.971 -6.892 -13.786 1.00 96.19 239 ALA A C 1
ATOM 1804 O O . ALA A 1 239 ? 18.272 -6.369 -12.923 1.00 96.19 239 ALA A O 1
ATOM 1805 N N . ALA A 1 240 ? 18.692 -8.107 -14.267 1.00 96.00 240 ALA A N 1
ATOM 1806 C CA . ALA A 1 240 ? 17.655 -8.964 -13.697 1.00 96.00 240 ALA A CA 1
ATOM 1807 C C . ALA A 1 240 ? 18.050 -9.445 -12.290 1.00 96.00 240 ALA A C 1
ATOM 1809 O O . ALA A 1 240 ? 17.287 -9.266 -11.349 1.00 96.00 240 ALA A O 1
ATOM 1810 N N . ARG A 1 241 ? 19.278 -9.956 -12.114 1.00 95.69 241 ARG A N 1
ATOM 1811 C CA . ARG A 1 241 ? 19.783 -10.404 -10.803 1.00 95.69 241 ARG A CA 1
ATOM 1812 C C . ARG A 1 241 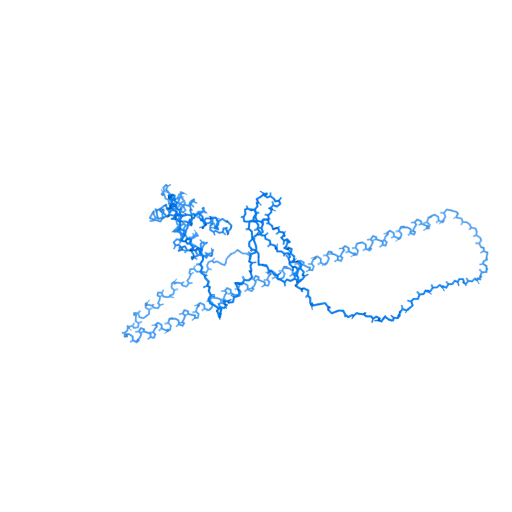? 19.815 -9.288 -9.756 1.00 95.69 241 ARG A C 1
ATOM 1814 O O . ARG A 1 241 ? 19.501 -9.555 -8.603 1.00 95.69 241 ARG A O 1
ATOM 1821 N N . THR A 1 242 ? 20.163 -8.052 -10.124 1.00 95.38 242 THR A N 1
ATOM 1822 C CA . THR A 1 242 ? 20.129 -6.924 -9.174 1.00 95.38 242 THR A CA 1
ATOM 1823 C C . THR A 1 242 ? 18.707 -6.492 -8.821 1.00 95.38 242 THR A C 1
ATOM 1825 O O . THR A 1 242 ? 18.473 -6.121 -7.675 1.00 95.38 242 THR A O 1
ATOM 1828 N N . LYS A 1 243 ? 17.748 -6.581 -9.756 1.00 95.69 243 LYS A N 1
ATOM 1829 C CA . LYS A 1 243 ? 16.320 -6.358 -9.467 1.00 95.69 243 LYS A CA 1
ATOM 1830 C C . LYS A 1 243 ? 15.752 -7.421 -8.528 1.00 95.69 243 LYS A C 1
ATOM 1832 O O . LYS A 1 243 ? 15.136 -7.054 -7.535 1.00 95.69 243 LYS A O 1
ATOM 1837 N N . GLU A 1 244 ? 16.005 -8.701 -8.802 1.00 95.00 244 GLU A N 1
ATOM 1838 C CA . GLU A 1 244 ? 15.570 -9.799 -7.928 1.00 95.00 244 GLU A CA 1
ATOM 1839 C C . GLU A 1 244 ? 16.206 -9.698 -6.541 1.00 95.00 244 GLU A C 1
ATOM 1841 O O . GLU A 1 244 ? 15.499 -9.802 -5.544 1.00 95.00 244 GLU A O 1
ATOM 1846 N N . LYS A 1 245 ? 17.512 -9.391 -6.457 1.00 96.25 245 LYS A N 1
ATOM 1847 C CA . LYS A 1 245 ? 18.159 -9.148 -5.163 1.00 96.25 245 LYS A CA 1
ATOM 1848 C C . LYS A 1 245 ? 17.492 -7.988 -4.417 1.00 96.25 245 LYS A C 1
ATOM 1850 O O . LYS A 1 245 ? 17.104 -8.177 -3.274 1.00 96.25 245 LYS A O 1
ATOM 1855 N N . LYS A 1 246 ? 17.278 -6.834 -5.065 1.00 96.38 246 LYS A N 1
ATOM 1856 C CA . LYS A 1 246 ? 16.599 -5.693 -4.429 1.00 96.38 246 LYS A CA 1
ATOM 1857 C C . LYS A 1 246 ? 15.197 -6.071 -3.927 1.00 96.38 246 LYS A C 1
ATOM 1859 O O . LYS A 1 246 ? 14.845 -5.709 -2.814 1.00 96.38 246 LYS A O 1
ATOM 1864 N N . LYS A 1 247 ? 14.419 -6.820 -4.7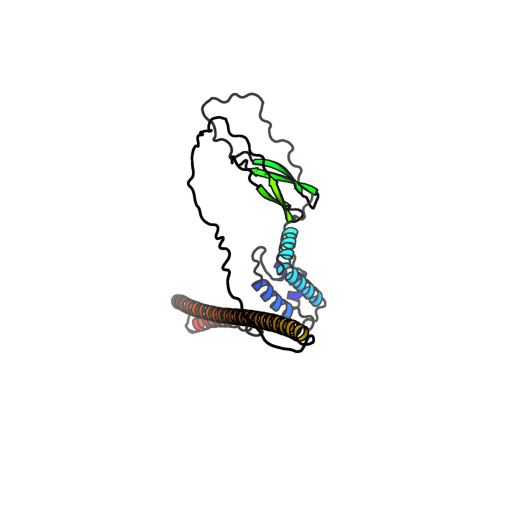17 1.00 95.31 247 LYS A N 1
ATOM 1865 C CA . LYS A 1 247 ? 13.080 -7.294 -4.331 1.00 95.31 247 LYS A CA 1
ATOM 1866 C C . LYS A 1 247 ? 13.131 -8.270 -3.145 1.00 95.31 247 LYS A C 1
ATOM 1868 O O . LYS A 1 247 ? 12.234 -8.251 -2.306 1.00 95.31 247 LYS A O 1
ATOM 1873 N N . ALA A 1 248 ? 14.160 -9.114 -3.064 1.00 94.31 248 ALA A N 1
ATOM 1874 C CA . ALA A 1 248 ? 14.384 -10.008 -1.930 1.00 94.31 248 ALA A CA 1
ATOM 1875 C C . ALA A 1 248 ? 14.809 -9.244 -0.664 1.00 94.31 248 ALA A C 1
ATOM 1877 O O . ALA A 1 248 ? 14.267 -9.513 0.406 1.00 94.31 248 ALA A O 1
ATOM 1878 N N . ASP A 1 249 ? 15.711 -8.266 -0.796 1.00 94.50 249 ASP A N 1
ATOM 1879 C CA . ASP A 1 249 ? 16.146 -7.387 0.295 1.00 94.50 249 ASP A CA 1
ATOM 1880 C C . ASP A 1 249 ? 14.944 -6.575 0.844 1.00 94.50 249 ASP A C 1
ATOM 1882 O O . ASP A 1 249 ? 14.697 -6.581 2.045 1.00 94.50 249 ASP A O 1
ATOM 1886 N N . GLU A 1 250 ? 14.107 -5.998 -0.028 1.00 94.38 250 GLU A N 1
ATOM 1887 C CA . GLU A 1 250 ? 12.870 -5.272 0.329 1.00 94.38 250 GLU A CA 1
ATOM 1888 C C . GLU A 1 250 ? 11.814 -6.184 0.994 1.00 94.38 250 GLU A C 1
ATOM 1890 O O . GLU A 1 250 ? 11.187 -5.817 1.992 1.00 94.38 250 GLU A O 1
ATOM 1895 N N . ARG A 1 251 ? 11.642 -7.421 0.499 1.00 92.31 251 ARG A N 1
ATOM 1896 C CA . ARG A 1 251 ? 10.788 -8.434 1.149 1.00 92.31 251 ARG A CA 1
ATOM 1897 C C . ARG A 1 251 ? 11.311 -8.828 2.534 1.00 92.31 251 ARG A C 1
ATOM 1899 O O . ARG A 1 251 ? 10.497 -9.111 3.413 1.00 92.31 251 ARG A O 1
ATOM 1906 N N . ARG A 1 252 ? 12.633 -8.861 2.735 1.00 94.12 252 ARG A N 1
ATOM 1907 C CA . ARG A 1 252 ? 13.262 -9.145 4.032 1.00 94.12 252 ARG A CA 1
ATOM 1908 C C . ARG A 1 252 ? 13.061 -7.986 5.007 1.00 94.12 252 ARG A C 1
ATOM 1910 O O . ARG A 1 252 ? 12.556 -8.228 6.097 1.00 94.12 252 ARG A O 1
ATOM 1917 N N . GLU A 1 253 ? 13.354 -6.757 4.593 1.00 94.56 253 GLU A N 1
ATOM 1918 C CA . GLU A 1 253 ? 13.149 -5.541 5.394 1.00 94.56 253 GLU A CA 1
ATOM 1919 C C . GLU A 1 253 ? 11.685 -5.418 5.853 1.00 94.56 253 GLU A C 1
ATOM 1921 O O . GLU A 1 253 ? 11.413 -5.187 7.028 1.00 94.56 253 GLU A O 1
ATOM 1926 N N . ARG A 1 254 ? 10.715 -5.709 4.970 1.00 90.50 254 ARG A N 1
ATOM 1927 C CA . ARG A 1 254 ? 9.285 -5.751 5.330 1.00 90.50 254 ARG A CA 1
ATOM 1928 C C . ARG A 1 254 ? 8.945 -6.824 6.377 1.00 90.50 254 ARG A C 1
ATOM 1930 O O . ARG A 1 254 ? 8.001 -6.630 7.143 1.00 90.50 254 ARG A O 1
ATOM 1937 N N . ARG A 1 255 ? 9.657 -7.958 6.410 1.00 88.50 255 ARG A N 1
ATOM 1938 C CA . ARG A 1 255 ? 9.475 -9.006 7.436 1.00 88.50 255 ARG A CA 1
ATOM 1939 C C . ARG A 1 255 ? 10.100 -8.583 8.767 1.00 88.50 255 ARG A C 1
ATOM 1941 O O . ARG A 1 255 ? 9.436 -8.695 9.789 1.00 88.50 255 ARG A O 1
ATOM 1948 N N . GLU A 1 256 ? 11.313 -8.035 8.741 1.00 94.06 256 GLU A N 1
ATOM 1949 C CA . GLU A 1 256 ? 11.999 -7.510 9.931 1.00 94.06 256 GLU A CA 1
ATOM 1950 C C . GLU A 1 256 ? 11.182 -6.371 10.574 1.00 94.06 256 GLU A C 1
ATOM 1952 O O . GLU A 1 256 ? 10.848 -6.452 11.753 1.00 94.06 256 GLU A O 1
ATOM 1957 N N . ALA A 1 257 ? 10.686 -5.412 9.785 1.00 90.69 257 ALA A N 1
ATOM 1958 C CA . ALA A 1 257 ? 9.814 -4.337 10.267 1.00 90.69 257 ALA A CA 1
ATOM 1959 C C . ALA A 1 257 ? 8.459 -4.824 10.831 1.00 90.69 257 ALA A C 1
ATOM 1961 O O . ALA A 1 257 ? 7.911 -4.202 11.745 1.00 90.69 257 ALA A O 1
ATOM 1962 N N . LYS A 1 258 ? 7.898 -5.933 10.314 1.00 86.38 258 LYS A N 1
ATOM 1963 C CA . LYS A 1 258 ? 6.702 -6.572 10.902 1.00 86.38 258 LYS A CA 1
ATOM 1964 C C . LYS A 1 258 ? 7.016 -7.133 12.295 1.00 86.38 258 LYS A C 1
ATOM 1966 O O . LYS A 1 258 ? 6.251 -6.884 13.225 1.00 86.38 258 LYS A O 1
ATOM 1971 N N . GLU A 1 259 ? 8.125 -7.853 12.444 1.00 90.00 259 GLU A N 1
ATOM 1972 C CA . GLU A 1 259 ? 8.534 -8.450 13.721 1.00 90.00 259 GLU A CA 1
ATOM 1973 C C . GLU A 1 259 ? 8.953 -7.393 14.756 1.00 90.00 259 GLU A C 1
ATOM 1975 O O . GLU A 1 259 ? 8.565 -7.492 15.920 1.00 90.00 259 GLU A O 1
ATOM 1980 N N . ASP A 1 260 ? 9.624 -6.316 14.343 1.00 92.56 260 ASP A N 1
ATOM 1981 C CA . ASP A 1 260 ? 9.923 -5.183 15.228 1.00 92.56 260 ASP A CA 1
ATOM 1982 C C . ASP A 1 260 ? 8.648 -4.475 15.703 1.00 92.56 260 ASP A C 1
ATOM 1984 O O . ASP A 1 260 ? 8.526 -4.144 16.884 1.00 92.56 260 ASP A O 1
ATOM 1988 N N . ARG A 1 261 ? 7.637 -4.320 14.836 1.00 87.12 261 ARG A N 1
ATOM 1989 C CA . ARG A 1 261 ? 6.324 -3.789 15.241 1.00 87.12 261 ARG A CA 1
ATOM 1990 C C . ARG A 1 261 ? 5.620 -4.703 16.252 1.00 87.12 261 ARG A C 1
ATOM 1992 O O . ARG A 1 261 ? 4.995 -4.198 17.185 1.00 87.12 261 ARG A O 1
ATOM 1999 N N . LYS A 1 262 ? 5.731 -6.031 16.108 1.00 86.81 262 LYS A N 1
ATOM 2000 C CA . LYS A 1 262 ? 5.223 -6.994 17.105 1.00 86.81 262 LYS A CA 1
ATOM 2001 C C . LYS A 1 262 ? 5.982 -6.888 18.430 1.00 86.81 262 LYS A C 1
ATOM 2003 O O . LYS A 1 262 ? 5.347 -6.836 19.482 1.00 86.81 262 LYS A O 1
ATOM 2008 N N . ARG A 1 263 ? 7.317 -6.790 18.393 1.00 90.69 263 ARG A N 1
ATOM 2009 C CA . ARG A 1 263 ? 8.171 -6.583 19.576 1.00 90.69 263 ARG A CA 1
ATOM 2010 C C . ARG A 1 263 ? 7.779 -5.311 20.329 1.00 90.69 263 ARG A C 1
ATOM 2012 O O . ARG A 1 263 ? 7.512 -5.383 21.524 1.00 90.69 263 ARG A O 1
ATOM 2019 N N . GLN A 1 264 ? 7.655 -4.186 19.625 1.00 92.88 264 GLN A N 1
ATOM 2020 C CA . GLN A 1 264 ? 7.221 -2.908 20.201 1.00 92.88 264 GLN A CA 1
ATOM 2021 C C . GLN A 1 264 ? 5.816 -2.995 20.814 1.00 92.88 264 GLN A C 1
ATOM 2023 O O . GLN A 1 264 ? 5.584 -2.438 21.884 1.00 92.88 264 GLN A O 1
ATOM 2028 N N . ARG A 1 265 ? 4.877 -3.718 20.181 1.00 88.94 265 ARG A N 1
ATOM 2029 C CA . ARG A 1 265 ? 3.539 -3.956 20.749 1.00 88.94 265 ARG A CA 1
ATOM 2030 C C . ARG A 1 265 ? 3.616 -4.752 22.056 1.00 88.94 265 ARG A C 1
ATOM 2032 O O . ARG A 1 265 ? 2.963 -4.362 23.018 1.00 88.94 265 ARG A O 1
ATOM 2039 N N . ARG A 1 266 ? 4.421 -5.820 22.110 1.00 88.25 266 ARG A N 1
ATOM 2040 C CA . ARG A 1 266 ? 4.631 -6.631 23.326 1.00 88.25 266 ARG A CA 1
ATOM 2041 C C . ARG A 1 266 ? 5.236 -5.818 24.466 1.00 88.25 266 ARG A C 1
ATOM 2043 O O . ARG A 1 266 ? 4.694 -5.829 25.565 1.00 88.25 266 ARG A O 1
ATOM 2050 N N . GLU A 1 267 ? 6.289 -5.057 24.188 1.00 93.88 267 GLU A N 1
ATOM 2051 C CA . GLU A 1 267 ? 6.939 -4.175 25.164 1.00 93.88 267 GLU A CA 1
ATOM 2052 C C . GLU A 1 267 ? 5.977 -3.081 25.669 1.00 93.88 267 GLU A C 1
ATOM 2054 O O . GLU A 1 267 ? 5.854 -2.849 26.872 1.00 93.88 267 GLU A O 1
ATOM 2059 N N . ALA A 1 268 ? 5.202 -2.460 24.773 1.00 92.69 268 ALA A N 1
ATOM 2060 C CA . ALA A 1 268 ? 4.183 -1.482 25.151 1.00 92.69 268 ALA A CA 1
ATOM 2061 C C . ALA A 1 268 ? 3.061 -2.096 26.012 1.00 92.69 268 ALA A C 1
ATOM 2063 O O . ALA A 1 268 ? 2.613 -1.459 26.969 1.00 92.69 268 ALA A O 1
ATOM 2064 N N . LEU A 1 269 ? 2.626 -3.327 25.710 1.00 90.38 269 LEU A N 1
ATOM 2065 C CA . LEU A 1 269 ? 1.656 -4.075 26.517 1.00 90.38 269 LEU A CA 1
ATOM 2066 C C . LEU A 1 269 ? 2.227 -4.449 27.892 1.00 90.38 269 LEU A C 1
ATOM 2068 O O . LEU A 1 269 ? 1.521 -4.313 28.889 1.00 90.38 269 LEU A O 1
ATOM 2072 N N . GLU A 1 270 ? 3.494 -4.853 27.981 1.00 92.94 270 GLU A N 1
ATOM 2073 C CA . GLU A 1 270 ? 4.176 -5.117 29.253 1.00 92.94 270 GLU A CA 1
ATOM 2074 C C . GLU A 1 270 ? 4.234 -3.853 30.125 1.00 92.94 270 GLU A C 1
ATOM 2076 O O . GLU A 1 270 ? 3.801 -3.868 31.281 1.00 92.94 270 GLU A O 1
ATOM 2081 N N . VAL A 1 271 ? 4.664 -2.722 29.555 1.00 95.31 271 VAL A N 1
ATOM 2082 C CA . VAL A 1 271 ? 4.689 -1.421 30.243 1.00 95.31 271 VAL A CA 1
ATOM 2083 C C . VAL A 1 271 ? 3.279 -0.985 30.662 1.00 95.31 271 VAL A C 1
ATOM 2085 O O . VAL A 1 271 ? 3.101 -0.457 31.765 1.00 95.31 271 VAL A O 1
ATOM 2088 N N . ALA A 1 272 ? 2.260 -1.221 29.830 1.00 93.62 272 ALA A N 1
ATOM 2089 C CA . ALA A 1 272 ? 0.866 -0.939 30.168 1.00 93.62 272 ALA A CA 1
ATOM 2090 C C . ALA A 1 272 ? 0.362 -1.818 31.327 1.00 93.62 272 ALA A C 1
ATOM 2092 O O . ALA A 1 272 ? -0.210 -1.285 32.279 1.00 93.62 272 ALA A O 1
ATOM 2093 N N . ARG A 1 273 ? 0.642 -3.130 31.310 1.00 92.25 273 ARG A N 1
ATOM 2094 C CA . ARG A 1 273 ? 0.328 -4.063 32.408 1.00 92.25 273 ARG A CA 1
ATOM 2095 C C . ARG A 1 273 ? 1.041 -3.661 33.704 1.00 92.25 273 ARG A C 1
ATOM 2097 O O . ARG A 1 273 ? 0.406 -3.603 34.754 1.00 92.25 273 ARG A O 1
ATOM 2104 N N . ALA A 1 274 ? 2.320 -3.286 33.643 1.00 94.38 274 ALA A N 1
ATOM 2105 C CA . ALA A 1 274 ? 3.078 -2.814 34.804 1.00 94.38 274 ALA A CA 1
ATOM 2106 C C . ALA A 1 274 ? 2.504 -1.512 35.397 1.00 94.38 274 ALA A C 1
ATOM 2108 O O . ALA A 1 274 ? 2.421 -1.368 36.620 1.00 94.38 274 ALA A O 1
ATOM 2109 N N . ARG A 1 275 ? 2.060 -0.570 34.550 1.00 95.50 275 ARG A N 1
ATOM 2110 C CA . ARG A 1 275 ? 1.343 0.643 34.986 1.00 95.50 275 ARG A CA 1
ATOM 2111 C C . ARG A 1 275 ? -0.005 0.301 35.620 1.00 95.50 275 ARG A C 1
ATOM 2113 O O . ARG A 1 275 ? -0.277 0.792 36.714 1.00 95.50 275 ARG A O 1
ATOM 2120 N N . LYS A 1 276 ? -0.801 -0.566 34.981 1.00 94.88 276 LYS A N 1
ATOM 2121 C CA . LYS A 1 276 ? -2.119 -0.991 35.473 1.00 94.88 276 LYS A CA 1
ATOM 2122 C C . LYS A 1 276 ? -2.020 -1.706 36.823 1.00 94.88 276 LYS A C 1
ATOM 2124 O O . LYS A 1 276 ? -2.760 -1.366 37.742 1.00 94.88 276 LYS A O 1
ATOM 2129 N N . ARG A 1 277 ? -1.038 -2.600 37.001 1.00 94.19 277 ARG A N 1
ATOM 2130 C CA . ARG A 1 277 ? -0.764 -3.238 38.300 1.00 94.19 277 ARG A CA 1
ATOM 2131 C C . ARG A 1 277 ? -0.531 -2.193 39.392 1.00 94.19 277 ARG A C 1
ATOM 2133 O O . ARG A 1 277 ? -1.224 -2.208 40.399 1.00 94.19 277 ARG A O 1
ATOM 2140 N N . ARG A 1 278 ? 0.364 -1.222 39.158 1.00 95.00 278 ARG A N 1
ATOM 2141 C CA . ARG A 1 278 ? 0.648 -0.139 40.122 1.00 95.00 278 ARG A CA 1
ATOM 2142 C C . ARG A 1 278 ? -0.589 0.698 40.466 1.00 95.00 278 ARG A C 1
ATOM 2144 O O . ARG A 1 278 ? -0.728 1.101 41.618 1.00 95.00 278 ARG A O 1
ATOM 2151 N N . THR A 1 279 ? -1.475 0.980 39.505 1.00 95.12 279 THR A N 1
ATOM 2152 C CA . THR A 1 279 ? -2.711 1.728 39.790 1.00 95.12 279 THR A CA 1
ATOM 2153 C C . THR A 1 279 ? -3.691 0.927 40.640 1.00 95.12 279 THR A C 1
ATOM 2155 O O . THR A 1 279 ? -4.232 1.494 41.586 1.00 95.12 279 THR A O 1
ATOM 2158 N N . LEU A 1 280 ? -3.849 -0.372 40.372 1.00 93.50 280 LEU A N 1
ATOM 2159 C CA . LEU A 1 280 ? -4.755 -1.248 41.120 1.00 93.50 280 LEU A CA 1
ATOM 2160 C C . LEU A 1 280 ? -4.248 -1.526 42.543 1.00 93.50 280 LEU A C 1
ATOM 2162 O O . LEU A 1 280 ? -5.010 -1.390 43.498 1.00 93.50 280 LEU A O 1
ATOM 2166 N N . THR A 1 281 ? -2.944 -1.778 42.717 1.00 93.19 281 THR A N 1
ATOM 2167 C CA . THR A 1 281 ? -2.321 -1.875 44.050 1.00 93.19 281 THR A CA 1
ATOM 2168 C C . THR A 1 281 ? -2.538 -0.587 44.857 1.00 93.19 281 THR A C 1
ATOM 2170 O O . THR A 1 281 ? -2.848 -0.645 46.043 1.00 93.19 281 THR A O 1
ATOM 2173 N N . ARG A 1 282 ? -2.454 0.596 44.221 1.00 94.69 282 ARG A N 1
ATOM 2174 C CA . ARG A 1 282 ? -2.747 1.888 44.878 1.00 94.69 282 ARG A CA 1
ATOM 2175 C C . ARG A 1 282 ? -4.234 2.074 45.214 1.00 94.69 282 ARG A C 1
ATOM 2177 O O . ARG A 1 282 ? -4.553 2.861 46.097 1.00 94.69 282 ARG A O 1
ATOM 2184 N N . GLN A 1 283 ? -5.135 1.387 44.514 1.00 93.56 283 GLN A N 1
ATOM 2185 C CA . GLN A 1 283 ? -6.576 1.383 44.789 1.00 93.56 283 GLN A CA 1
ATOM 2186 C C . GLN A 1 283 ? -6.981 0.356 45.863 1.00 93.56 283 GLN A C 1
ATOM 2188 O O . GLN A 1 283 ? -8.150 0.315 46.229 1.00 93.56 283 GLN A O 1
ATOM 2193 N N . GLY A 1 284 ? -6.041 -0.442 46.388 1.00 94.19 284 GLY A N 1
ATOM 2194 C CA . GLY A 1 284 ? -6.324 -1.468 47.399 1.00 94.19 284 GLY A CA 1
ATOM 2195 C C . GLY A 1 284 ? -6.992 -2.732 46.847 1.00 94.19 284 GLY A C 1
ATOM 2196 O O . GLY A 1 284 ? -7.527 -3.518 47.622 1.00 94.19 284 GLY A O 1
ATOM 2197 N N . VAL A 1 285 ? -6.966 -2.925 45.524 1.00 93.69 285 VAL A N 1
ATOM 2198 C CA . VAL A 1 285 ? -7.509 -4.110 44.842 1.00 93.69 285 VAL A CA 1
ATOM 2199 C C . VAL A 1 285 ? -6.680 -5.345 45.212 1.00 93.69 285 VAL A C 1
ATOM 2201 O O . VAL A 1 285 ? -5.453 -5.255 45.320 1.00 93.69 285 VAL A O 1
ATOM 2204 N N . SER A 1 286 ? -7.322 -6.500 45.412 1.00 92.88 286 SER A N 1
ATOM 2205 C CA . SER A 1 286 ? -6.613 -7.721 45.815 1.00 92.88 286 SER A CA 1
ATOM 2206 C C . SER A 1 286 ? -5.731 -8.274 44.687 1.00 92.88 286 SER A C 1
ATOM 2208 O O . SER A 1 286 ? -6.045 -8.136 43.506 1.00 92.88 286 SER A O 1
ATOM 2210 N N . GLU A 1 287 ? -4.632 -8.962 45.021 1.00 89.88 287 GLU A N 1
ATOM 2211 C CA . GLU A 1 287 ? -3.729 -9.545 44.009 1.00 89.88 287 GLU A CA 1
ATOM 2212 C C . GLU A 1 287 ? -4.436 -10.547 43.069 1.00 89.88 287 GLU A C 1
ATOM 2214 O O . GLU A 1 287 ? -4.046 -10.671 41.909 1.00 89.88 287 GLU A O 1
ATOM 2219 N N . GLY A 1 288 ? -5.507 -11.213 43.523 1.00 89.31 288 GLY A N 1
ATOM 2220 C CA . GLY A 1 288 ? -6.328 -12.093 42.681 1.00 89.31 288 GLY A CA 1
ATOM 2221 C C . GLY A 1 288 ? -7.152 -11.331 41.639 1.00 89.31 288 GLY A C 1
ATOM 2222 O O . GLY A 1 288 ? -7.161 -11.697 40.463 1.00 89.31 288 GLY A O 1
ATOM 2223 N N . GLU A 1 289 ? -7.784 -10.226 42.040 1.00 87.81 289 GLU A N 1
ATOM 2224 C CA . GLU A 1 289 ? -8.497 -9.331 41.121 1.00 87.81 289 GLU A CA 1
ATOM 2225 C C . GLU A 1 289 ? -7.518 -8.666 40.143 1.00 87.81 289 GLU A C 1
ATOM 2227 O O . GLU A 1 289 ? -7.757 -8.687 38.936 1.00 87.81 289 GLU A O 1
ATOM 2232 N N . ILE A 1 290 ? -6.364 -8.188 40.630 1.00 91.62 290 ILE A N 1
ATOM 2233 C CA . ILE A 1 290 ? -5.271 -7.646 39.804 1.00 91.62 290 ILE A CA 1
ATOM 2234 C C . ILE A 1 290 ? -4.829 -8.657 38.740 1.00 91.62 290 ILE A C 1
ATOM 2236 O O . ILE A 1 290 ? -4.679 -8.291 37.574 1.00 91.62 290 ILE A O 1
ATOM 2240 N N . ALA A 1 291 ? -4.627 -9.924 39.114 1.00 89.81 291 ALA A N 1
ATOM 2241 C CA . ALA A 1 291 ? -4.249 -10.969 38.168 1.00 89.81 291 ALA A CA 1
ATOM 2242 C C . ALA A 1 291 ? -5.328 -11.176 37.091 1.00 89.81 291 ALA A C 1
ATOM 2244 O O . ALA A 1 291 ? -4.997 -11.231 35.905 1.00 89.81 291 ALA A O 1
ATOM 2245 N N . SER A 1 292 ? -6.610 -11.204 37.476 1.00 87.62 292 SER A N 1
ATOM 2246 C CA . SER A 1 292 ? -7.724 -11.331 36.525 1.00 87.62 292 SER A CA 1
ATOM 2247 C C . SER A 1 292 ? -7.810 -10.142 35.555 1.00 87.62 292 SER A C 1
ATOM 2249 O O . SER A 1 292 ? -7.939 -10.330 34.345 1.00 87.62 292 SER A O 1
ATOM 2251 N N . GLU A 1 293 ? -7.627 -8.912 36.041 1.00 85.62 293 GLU A N 1
ATOM 2252 C CA . GLU A 1 293 ? -7.748 -7.700 35.224 1.00 85.62 293 GLU A CA 1
ATOM 2253 C C . GLU A 1 293 ? -6.543 -7.454 34.299 1.00 85.62 293 GLU A C 1
ATOM 2255 O O . GLU A 1 293 ? -6.624 -6.649 33.363 1.00 85.62 293 GLU A O 1
ATOM 2260 N N . LEU A 1 294 ? -5.417 -8.124 34.565 1.00 88.50 294 LEU A N 1
ATOM 2261 C CA . LEU A 1 294 ? -4.239 -8.171 33.695 1.00 88.50 294 LEU A CA 1
ATOM 2262 C C . LEU A 1 294 ? -4.313 -9.327 32.685 1.00 88.50 294 LEU A C 1
ATOM 2264 O O . LEU A 1 294 ? -3.773 -9.186 31.586 1.00 88.50 294 LEU A O 1
ATOM 2268 N N . ALA A 1 295 ? -4.993 -10.430 33.021 1.00 84.38 295 ALA A N 1
ATOM 2269 C CA . ALA A 1 295 ? -5.222 -11.558 32.116 1.00 84.38 295 ALA A CA 1
ATOM 2270 C C . ALA A 1 295 ? -6.108 -11.167 30.921 1.00 84.38 295 ALA A C 1
ATOM 2272 O O . ALA A 1 295 ? -5.770 -11.489 29.787 1.00 84.38 295 ALA A O 1
ATOM 2273 N N . VAL A 1 296 ? -7.151 -10.354 31.135 1.00 80.94 296 VAL A N 1
ATOM 2274 C CA . VAL A 1 296 ? -7.989 -9.800 30.044 1.00 80.94 296 VAL A CA 1
ATOM 2275 C C . VAL A 1 296 ? -7.158 -9.007 29.016 1.00 80.94 296 VAL A C 1
ATOM 2277 O O . VAL A 1 296 ? -7.488 -8.967 27.837 1.00 80.94 296 VAL A O 1
ATOM 2280 N N . MET A 1 297 ? -6.018 -8.428 29.419 1.00 75.94 297 MET A N 1
ATOM 2281 C CA . MET A 1 297 ? -5.096 -7.736 28.504 1.00 75.94 297 MET A CA 1
ATOM 2282 C C . MET A 1 297 ? -4.159 -8.680 27.721 1.00 75.94 297 MET A C 1
ATOM 2284 O O . MET A 1 297 ? -3.234 -8.192 27.067 1.00 75.94 297 MET A O 1
ATOM 2288 N N . GLN A 1 298 ? -4.301 -10.005 27.833 1.00 66.75 298 GLN A N 1
ATOM 2289 C CA . GLN A 1 298 ? -3.554 -10.995 27.039 1.00 66.75 298 GLN A CA 1
ATOM 2290 C C . GLN A 1 298 ? -4.326 -11.441 25.792 1.00 66.75 298 GLN A C 1
ATOM 2292 O O . GLN A 1 298 ? -3.709 -11.661 24.753 1.00 66.75 298 GLN A O 1
ATOM 2297 N N . GLU A 1 299 ? -5.656 -11.508 25.861 1.00 58.91 299 GLU A N 1
ATOM 2298 C CA . GLU A 1 299 ? -6.497 -12.052 24.783 1.00 58.91 299 GLU A CA 1
ATOM 2299 C C . GLU A 1 299 ? -6.533 -11.156 23.531 1.00 58.91 299 GLU A C 1
ATOM 2301 O O . GLU A 1 299 ? -6.652 -11.654 22.417 1.00 58.91 299 GLU A O 1
ATOM 2306 N N . GLU A 1 300 ? -6.315 -9.843 23.668 1.00 56.75 300 GLU A N 1
ATOM 2307 C CA . GLU A 1 300 ? -6.173 -8.944 22.511 1.00 56.75 300 GLU A CA 1
ATOM 2308 C C . GLU A 1 300 ? -4.885 -9.188 21.695 1.00 56.75 300 GLU A C 1
ATOM 2310 O O . GLU A 1 300 ? -4.726 -8.621 20.610 1.00 56.75 300 GLU A O 1
ATOM 2315 N N . GLU A 1 301 ? -3.918 -9.972 22.189 1.00 58.09 301 GLU A N 1
ATOM 2316 C CA . GLU A 1 301 ? -2.617 -10.125 21.528 1.00 58.09 301 GLU A CA 1
ATOM 2317 C C . GLU A 1 301 ? -2.678 -11.023 20.275 1.00 58.09 301 GLU A C 1
ATOM 2319 O O . GLU A 1 301 ? -1.986 -10.720 19.301 1.00 58.09 301 GLU A O 1
ATOM 2324 N N . SER A 1 302 ? -3.533 -12.055 20.261 1.00 55.94 302 SER A N 1
ATOM 2325 C CA . SER A 1 302 ? -3.506 -13.172 19.294 1.00 55.94 302 SER A CA 1
ATOM 2326 C C . SER A 1 302 ? -4.141 -12.921 17.917 1.00 55.94 302 SER A C 1
ATOM 2328 O O . SER A 1 302 ? -3.803 -13.613 16.959 1.00 55.94 302 SER A O 1
ATOM 2330 N N . ASP A 1 303 ? -5.027 -11.933 17.777 1.00 54.34 303 ASP A N 1
ATOM 2331 C CA . ASP A 1 303 ? -5.888 -11.748 16.587 1.00 54.34 303 ASP A CA 1
ATOM 2332 C C . ASP A 1 303 ? -5.194 -11.162 15.328 1.00 54.34 303 ASP A C 1
ATOM 2334 O O . ASP A 1 303 ? -5.856 -10.853 14.332 1.00 54.34 303 ASP A O 1
ATOM 2338 N N . ASP A 1 304 ? -3.870 -10.970 15.353 1.00 53.97 304 ASP A N 1
ATOM 2339 C CA . ASP A 1 304 ? -3.086 -10.381 14.248 1.00 53.97 304 ASP A CA 1
ATOM 2340 C C . ASP A 1 304 ? -1.974 -11.308 13.693 1.00 53.97 304 ASP A C 1
ATOM 2342 O O . ASP A 1 304 ? -1.240 -10.902 12.787 1.00 53.97 304 ASP A O 1
ATOM 2346 N N . ASP A 1 305 ? -1.830 -12.546 14.189 1.00 53.84 305 ASP A N 1
ATOM 2347 C CA . ASP A 1 305 ? -0.722 -13.442 13.798 1.00 53.84 305 ASP A CA 1
ATOM 2348 C C . ASP A 1 305 ? -0.972 -14.295 12.527 1.00 53.84 305 ASP A C 1
ATOM 2350 O O . ASP A 1 305 ? -0.012 -14.812 11.953 1.00 53.84 305 ASP A O 1
ATOM 2354 N N . GLU A 1 306 ? -2.205 -14.392 12.007 1.00 52.25 306 GLU A N 1
ATOM 2355 C CA . GLU A 1 306 ? -2.526 -15.243 10.835 1.00 52.25 306 GLU A CA 1
ATOM 2356 C C . GLU A 1 306 ? -2.101 -14.683 9.454 1.00 52.25 306 GLU A C 1
ATOM 2358 O O . GLU A 1 306 ? -2.167 -15.392 8.452 1.00 52.25 306 GLU A O 1
ATOM 2363 N N . GLU A 1 307 ? -1.601 -13.444 9.350 1.00 50.16 307 GLU A N 1
ATOM 2364 C CA . GLU A 1 307 ? -1.201 -12.840 8.057 1.00 50.16 307 GLU A CA 1
ATOM 2365 C C . GLU A 1 307 ? 0.303 -13.042 7.725 1.00 50.16 307 GLU A C 1
ATOM 2367 O O . GLU A 1 307 ? 1.016 -12.120 7.288 1.00 50.16 307 GLU A O 1
ATOM 2372 N N . ILE A 1 308 ? 0.788 -14.273 7.958 1.00 47.06 308 ILE A N 1
ATOM 2373 C CA . ILE A 1 308 ? 2.103 -14.802 7.534 1.00 47.06 308 ILE A CA 1
ATOM 2374 C C . ILE A 1 308 ? 1.935 -16.149 6.804 1.00 47.06 308 ILE A C 1
ATOM 2376 O O . ILE A 1 308 ? 2.540 -17.165 7.141 1.00 47.06 308 ILE A O 1
ATOM 2380 N N . SER A 1 309 ? 1.145 -16.145 5.736 1.00 48.06 309 SER A N 1
ATOM 2381 C CA . SER A 1 309 ? 1.286 -17.107 4.640 1.00 48.06 309 SER A CA 1
ATOM 2382 C C . SER A 1 309 ? 1.099 -16.385 3.298 1.00 48.06 309 SER A C 1
ATOM 2384 O O . SER A 1 309 ? 0.505 -15.311 3.257 1.00 48.06 309 SER A O 1
ATOM 2386 N N . GLU A 1 310 ? 1.680 -16.953 2.234 1.00 47.16 310 GLU A N 1
ATOM 2387 C CA . GLU A 1 310 ? 1.525 -16.541 0.822 1.00 47.16 310 GLU A CA 1
ATOM 2388 C C . GLU A 1 310 ? 2.167 -15.198 0.371 1.00 47.16 310 GLU A C 1
ATOM 2390 O O . GLU A 1 310 ? 1.479 -14.199 0.187 1.00 47.16 310 GLU A O 1
ATOM 2395 N N . ASP A 1 311 ? 3.491 -15.201 0.095 1.00 41.12 311 ASP A N 1
ATOM 2396 C CA . ASP A 1 311 ? 4.150 -14.345 -0.938 1.00 41.12 311 ASP A CA 1
ATOM 2397 C C . ASP A 1 311 ? 5.612 -14.751 -1.257 1.00 41.12 311 ASP A C 1
ATOM 2399 O O . ASP A 1 311 ? 6.448 -14.859 -0.325 1.00 41.12 311 ASP A O 1
#

Sequence (311 aa):
MGDEVKRVMSAATFYDIFGLKFGQFDEIIVRKEYRKLAIRLHPDKNSDPEATKAFQKVGEALQTLTDPGKRIRYDMELRKPKSKAPPPMPRQWPQQPPGGYAPPGFMPPPPPATSSMYNVPCSSCKAQLQVFLPNNYTPVPVMHIVSCPACGMRSNVGVPSVPLPPGMYGFPGSFPGPGGRPNHNHQAAGSGGRGGGGGGGGASSAKSRADAEKAAKLQKKEAEKLKKEKEARARKQKAARTKEKKKADERRERREAKEDRKRQRREALEVARARKRRTLTRQGVSEGEIASELAVMQEEESDDDEEISED

pLDDT: mean 73.13, std 19.53, range [30.86, 97.62]

Secondary structure (DSSP, 8-state):
-HHHHHHHHH-SSHHHHTTPPTT---HHHHHHHHHHHHHHT-TTT---TTHHHHHHHHHHHHHHHHSHHHHHHHHHHHHS----SPPPPPS-PPPPPS--PPPTT--PPPPSS-EEEEEEE-TTT-PEEEEEEE----SS--EEEEEPTTT--EEEEEPPPPPPPS------------------------------------TTHHHHHHHHHHHHHHHHHHHHHHHHHHHHHHHHHHHHHHHHHHHHHHHHHHHHHHHHHHHHHHHHHHHHHHHHHHHHHHTT--HHHHHHHHHHHHHTTGGGTT-----

Foldseek 3Di:
DCVLLVQLVPDPALCSNLPHDVPPDDLVSLVVSLVVLCVVLPCVVDVDPSSVVSNVSSVVSNVQRNDPVSVVVRSVVVPPPPDDDDDDDDPDDDDDDPDDDDDPDDDDDPDAAQFDWDFDQDPPPRDTDTDGHGQDQDPDWDWDFDADPVPRDTDTDTDDHDDDDPDPDDDDDDDDDDDDDDDDDDDDDDDDDDDDDDDDDDPPPVVVVVVVVVVVVVVVVVVVVVVVVVVVVVVVVVVVVVVVVVVVVVVVVVVVVVVVVLVVVVVVLVVVLVVQLVVCVVVVHDPVVSVVVSVVSVVVSPPPPPPPDDD

Radius of gyration: 41.36 Å; chains: 1; bounding box: 98×86×112 Å